Protein AF-0000000083720130 (afdb_homodimer)

Structure (mmCIF, N/CA/C/O backbone):
data_AF-0000000083720130-model_v1
#
loop_
_entity.id
_entity.type
_entity.pdbx_description
1 polymer 'Protein LIGH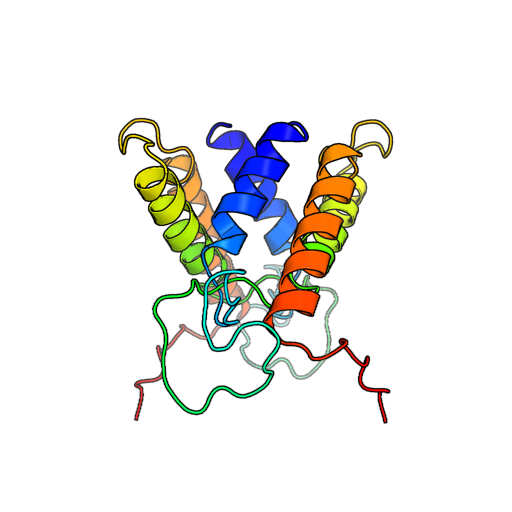T-DEPENDENT SHORT HYPOCOTYLS 10-like'
#
loop_
_atom_site.group_PDB
_atom_site.id
_atom_site.type_symbol
_atom_site.label_atom_id
_atom_site.label_alt_id
_atom_site.label_comp_id
_atom_site.label_asym_id
_atom_site.label_entity_id
_atom_site.label_seq_id
_atom_site.pdbx_PDB_ins_code
_atom_site.Cartn_x
_atom_site.Cartn_y
_atom_site.Cartn_z
_atom_site.occupancy
_atom_site.B_iso_or_equiv
_atom_site.auth_seq_id
_atom_site.auth_comp_id
_atom_site.auth_asym_id
_atom_site.auth_atom_id
_atom_site.pdbx_PDB_model_num
ATOM 1 N N . CYS A 1 1 ? 17.484 -1.982 -1.574 1 89.06 1 CYS A N 1
ATOM 2 C CA . CYS A 1 1 ? 16.469 -1.223 -0.855 1 89.06 1 CYS A CA 1
ATOM 3 C C . CYS A 1 1 ? 16.891 -0.977 0.588 1 89.06 1 CYS A C 1
ATOM 5 O O . CYS A 1 1 ? 17.406 -1.879 1.25 1 89.06 1 CYS A O 1
ATOM 7 N N . ASN A 1 2 ? 16.859 0.268 1.002 1 92.25 2 ASN A N 1
ATOM 8 C CA . ASN A 1 2 ? 17.141 0.583 2.4 1 92.25 2 ASN A CA 1
ATOM 9 C C . ASN A 1 2 ? 15.984 1.361 3.035 1 92.25 2 ASN A C 1
ATOM 11 O O . ASN A 1 2 ? 14.961 1.602 2.391 1 92.25 2 ASN A O 1
ATOM 15 N N . PHE A 1 3 ? 16.188 1.724 4.312 1 94.75 3 PHE A N 1
ATOM 16 C CA . PHE A 1 3 ? 15.062 2.291 5.055 1 94.75 3 PHE A CA 1
ATOM 17 C C . PHE A 1 3 ? 14.664 3.648 4.484 1 94.75 3 PHE A C 1
ATOM 19 O O . PHE A 1 3 ? 13.508 4.066 4.598 1 94.75 3 PHE A O 1
ATOM 26 N N . ASN A 1 4 ? 15.594 4.352 3.816 1 95.31 4 ASN A N 1
ATOM 27 C CA . ASN A 1 4 ? 15.266 5.645 3.227 1 95.31 4 ASN A CA 1
ATOM 28 C C . ASN A 1 4 ? 14.266 5.496 2.078 1 95.31 4 ASN A C 1
ATOM 30 O O . ASN A 1 4 ? 13.375 6.328 1.914 1 95.31 4 ASN A O 1
ATOM 34 N N . HIS A 1 5 ? 14.477 4.469 1.318 1 94.44 5 HIS A N 1
ATOM 35 C CA . HIS A 1 5 ? 13.539 4.188 0.238 1 94.44 5 HIS A CA 1
ATOM 36 C C . HIS A 1 5 ? 12.148 3.887 0.781 1 94.44 5 HIS A C 1
ATOM 38 O O . HIS A 1 5 ? 11.148 4.336 0.218 1 94.44 5 HIS A O 1
ATOM 44 N N . VAL A 1 6 ? 12.125 3.158 1.851 1 96.62 6 VAL A N 1
ATOM 45 C CA . VAL A 1 6 ? 10.852 2.809 2.48 1 96.62 6 VAL A CA 1
ATOM 46 C C . VAL A 1 6 ? 10.172 4.07 3.01 1 96.62 6 VAL A C 1
ATOM 48 O O . VAL A 1 6 ? 8.969 4.258 2.826 1 96.62 6 VAL A O 1
ATOM 51 N N . LEU A 1 7 ? 10.977 4.969 3.596 1 96.31 7 LEU A N 1
ATOM 52 C CA . LEU A 1 7 ? 10.43 6.215 4.125 1 96.31 7 LEU A CA 1
ATOM 53 C C . LEU A 1 7 ? 9.812 7.051 3.012 1 96.31 7 LEU A C 1
ATOM 55 O O . LEU A 1 7 ? 8.719 7.598 3.176 1 96.31 7 LEU A O 1
ATOM 59 N N . ASP A 1 8 ? 10.5 7.109 1.927 1 94 8 ASP A N 1
ATOM 60 C CA . ASP A 1 8 ? 9.961 7.867 0.801 1 94 8 ASP A CA 1
ATOM 61 C C . ASP A 1 8 ? 8.641 7.273 0.322 1 94 8 ASP A C 1
ATOM 63 O O . ASP A 1 8 ? 7.68 8.008 0.068 1 94 8 ASP A O 1
ATOM 67 N N . PHE A 1 9 ? 8.625 5.988 0.262 1 94.88 9 PHE A N 1
ATOM 68 C CA . PHE A 1 9 ? 7.41 5.297 -0.145 1 94.88 9 PHE A CA 1
ATOM 69 C C . PHE A 1 9 ? 6.258 5.621 0.799 1 94.88 9 PHE A C 1
ATOM 71 O O . PHE A 1 9 ? 5.148 5.918 0.353 1 94.88 9 PHE A O 1
ATOM 78 N N . LEU A 1 10 ? 6.504 5.586 2.031 1 96.56 10 LEU A N 1
ATOM 79 C CA . LEU A 1 10 ? 5.465 5.852 3.021 1 96.56 10 LEU A CA 1
ATOM 80 C C . LEU A 1 10 ? 4.973 7.293 2.918 1 96.56 10 LEU A C 1
ATOM 82 O O . LEU A 1 10 ? 3.77 7.551 3.016 1 96.56 10 LEU A O 1
ATOM 86 N N . ARG A 1 11 ? 5.887 8.188 2.721 1 95.81 11 ARG A N 1
ATOM 87 C CA . ARG A 1 11 ? 5.516 9.586 2.59 1 95.81 11 ARG A CA 1
ATOM 88 C C . ARG A 1 11 ? 4.621 9.805 1.372 1 95.81 11 ARG A C 1
ATOM 90 O O . ARG A 1 11 ? 3.648 10.562 1.437 1 95.81 11 ARG A O 1
ATOM 97 N N . TYR A 1 12 ? 4.973 9.148 0.284 1 96.44 12 TYR A N 1
ATOM 98 C CA . TYR A 1 12 ? 4.172 9.258 -0.93 1 96.44 12 TYR A CA 1
ATOM 99 C C . TYR A 1 12 ? 2.789 8.656 -0.727 1 96.44 12 TYR A C 1
ATOM 101 O O . TYR A 1 12 ? 1.781 9.258 -1.101 1 96.44 12 TYR A O 1
ATOM 109 N N . LEU A 1 13 ? 2.781 7.512 -0.12 1 95.25 13 LEU A N 1
ATOM 110 C CA . LEU A 1 13 ? 1.51 6.832 0.102 1 95.25 13 LEU A CA 1
ATOM 111 C C . LEU A 1 13 ? 0.616 7.641 1.035 1 95.25 13 LEU A C 1
ATOM 113 O O . LEU A 1 13 ? -0.603 7.688 0.849 1 95.25 13 LEU A O 1
ATOM 117 N N . ASP A 1 14 ? 1.211 8.297 2.016 1 95.44 14 ASP A N 1
ATOM 118 C CA . ASP A 1 14 ? 0.445 9.031 3.012 1 95.44 14 ASP A CA 1
ATOM 119 C C . ASP A 1 14 ? -0.303 10.203 2.373 1 95.44 14 ASP A C 1
ATOM 121 O O . ASP A 1 14 ? -1.262 10.719 2.949 1 95.44 14 ASP A O 1
ATOM 125 N N . GLN A 1 15 ? 0.065 10.586 1.192 1 93.75 15 GLN A N 1
ATOM 126 C CA . GLN A 1 15 ? -0.548 11.719 0.508 1 93.75 15 GLN A CA 1
ATOM 127 C C . GLN A 1 15 ? -1.904 11.344 -0.078 1 93.75 15 GLN A C 1
ATOM 129 O O . GLN A 1 15 ? -2.668 12.211 -0.504 1 93.75 15 GLN A O 1
ATOM 134 N N . PHE A 1 16 ? -2.027 9.906 -0.007 1 91.19 16 PHE A N 1
ATOM 135 C CA . PHE A 1 16 ? -3.252 9.422 -0.633 1 91.19 16 PHE A CA 1
ATOM 136 C C . PHE A 1 16 ? -4.152 8.742 0.39 1 91.19 16 PHE A C 1
ATOM 138 O O . PHE A 1 16 ? -3.734 7.793 1.059 1 91.19 16 PHE A O 1
ATOM 145 N N . GLY A 1 17 ? -5.055 9.445 0.908 1 90.38 17 GLY A N 1
ATOM 146 C CA . GLY A 1 17 ? -6.039 8.93 1.848 1 90.38 17 GLY A CA 1
ATOM 147 C C . GLY A 1 17 ? -7.297 9.781 1.922 1 90.38 17 GLY A C 1
ATOM 148 O O . GLY A 1 17 ? -7.496 10.68 1.1 1 90.38 17 GLY A O 1
ATOM 149 N N . LYS A 1 18 ? -8.109 9.328 2.734 1 88.94 18 LYS A N 1
ATOM 150 C CA . LYS A 1 18 ? -9.391 10.016 2.828 1 88.94 18 LYS A CA 1
ATOM 151 C C . LYS A 1 18 ? -9.57 10.664 4.195 1 88.94 18 LYS A C 1
ATOM 153 O O . LYS A 1 18 ? -10.586 11.312 4.453 1 88.94 18 LYS A O 1
ATOM 158 N N . THR A 1 19 ? -8.531 10.547 5.031 1 87.88 19 THR A N 1
ATOM 159 C CA . THR A 1 19 ? -8.625 11.094 6.383 1 87.88 19 THR A CA 1
ATOM 160 C C . THR A 1 19 ? -8.172 12.547 6.406 1 87.88 19 THR A C 1
ATOM 162 O O . THR A 1 19 ? -7.02 12.852 6.082 1 87.88 19 THR A O 1
ATOM 165 N N . LYS A 1 20 ? -9.078 13.383 6.801 1 88.88 20 LYS A N 1
ATOM 166 C CA . LYS A 1 20 ? -8.719 14.789 6.902 1 88.88 20 LYS A CA 1
ATOM 167 C C . LYS A 1 20 ? -7.832 15.055 8.117 1 88.88 20 LYS A C 1
ATOM 169 O O . LYS A 1 20 ? -8.164 14.656 9.234 1 88.88 20 LYS A O 1
ATOM 174 N N . VAL A 1 21 ? -6.684 15.602 7.898 1 90.25 21 VAL A N 1
ATOM 175 C CA . VAL A 1 21 ? -5.773 15.977 8.977 1 90.25 21 VAL A CA 1
ATOM 176 C C . VAL A 1 21 ? -5.613 17.484 9.023 1 90.25 21 VAL A C 1
ATOM 178 O O . VAL A 1 21 ? -4.879 18.062 8.219 1 90.25 21 VAL A O 1
ATOM 181 N N . HIS A 1 22 ? -6.309 18.016 10.008 1 91.31 22 HIS A N 1
ATOM 182 C CA . HIS A 1 22 ? -6.332 19.484 10.094 1 91.31 22 HIS A CA 1
ATOM 183 C C . HIS A 1 22 ? -4.992 20.016 10.586 1 91.31 22 HIS A C 1
ATOM 185 O O . HIS A 1 22 ? -4.434 19.516 11.562 1 91.31 22 HIS A O 1
ATOM 191 N N . SER A 1 23 ? -4.52 21.031 9.906 1 90.69 23 SER A N 1
ATOM 192 C CA . SER A 1 23 ? -3.275 21.672 10.32 1 90.69 23 SER A CA 1
ATOM 193 C C . SER A 1 23 ? -3.473 22.5 11.586 1 90.69 23 SER A C 1
ATOM 195 O O . SER A 1 23 ? -4.605 22.828 11.953 1 90.69 23 SER A O 1
ATOM 197 N N . GLN A 1 24 ? -2.332 22.797 12.195 1 90.5 24 GLN A N 1
ATOM 198 C CA . GLN A 1 24 ? -2.379 23.516 13.461 1 90.5 24 GLN A CA 1
ATOM 199 C C . GLN A 1 24 ? -3.049 24.891 13.305 1 90.5 24 GLN A C 1
ATOM 201 O O . GLN A 1 24 ? -3.672 25.391 14.234 1 90.5 24 GLN A O 1
ATOM 206 N N . ASP A 1 25 ? -3.029 25.422 12.078 1 93.25 25 ASP A N 1
ATOM 207 C CA . ASP A 1 25 ? -3.586 26.75 11.836 1 93.25 25 ASP A CA 1
ATOM 208 C C . ASP A 1 25 ? -5.035 26.656 11.367 1 93.25 25 ASP A C 1
ATOM 210 O O . ASP A 1 25 ? -5.688 27.688 11.141 1 93.25 25 ASP A O 1
ATOM 214 N N . CYS A 1 26 ? -5.492 25.453 11.203 1 94.56 26 CYS A N 1
ATOM 215 C CA . CYS A 1 26 ? -6.863 25.25 10.758 1 94.56 26 CYS A CA 1
ATOM 216 C C . CYS A 1 26 ? -7.848 25.484 11.898 1 94.56 26 CYS A C 1
ATOM 218 O O . CYS A 1 26 ? -7.641 25 13.016 1 94.56 26 CYS A O 1
ATOM 220 N N . ILE A 1 27 ? -8.984 26.188 11.766 1 92.62 27 ILE A N 1
ATOM 221 C CA . ILE A 1 27 ? -9.992 26.531 12.766 1 92.62 27 ILE A CA 1
ATOM 222 C C . ILE A 1 27 ? -10.656 25.266 13.281 1 92.62 27 ILE A C 1
ATOM 224 O O . ILE A 1 27 ? -11.258 25.266 14.359 1 92.62 27 ILE A O 1
ATOM 228 N N . PHE A 1 28 ? -10.484 24.172 12.531 1 92.38 28 PHE A N 1
ATOM 229 C CA . PHE A 1 28 ? -11.117 22.938 12.938 1 92.38 28 PHE A CA 1
ATOM 230 C C . PHE A 1 28 ? -10.109 21.984 13.57 1 92.38 28 PHE A C 1
ATOM 232 O O . PHE A 1 28 ? -10.414 20.812 13.82 1 92.38 28 PHE A O 1
ATOM 239 N N . PHE A 1 29 ? -8.977 22.469 13.734 1 91.75 29 PHE A N 1
ATOM 240 C CA . PHE A 1 29 ? -7.949 21.641 14.344 1 91.75 29 PHE A CA 1
ATOM 241 C C . PHE A 1 29 ? -8.438 21.047 15.664 1 91.75 29 PHE A C 1
ATOM 243 O O . PHE A 1 29 ? -8.945 21.781 16.531 1 91.75 29 PHE A O 1
ATOM 250 N N . GLY A 1 30 ? -8.32 19.672 15.797 1 87.06 30 GLY A N 1
ATOM 251 C CA . GLY A 1 30 ? -8.727 19 17.016 1 87.06 30 GLY A CA 1
ATOM 252 C C . GLY A 1 30 ? -10.211 18.672 17.062 1 87.06 30 GLY A C 1
ATOM 253 O O . GLY A 1 30 ? -10.703 18.156 18.062 1 87.06 30 GLY A O 1
ATOM 254 N N . GLN A 1 31 ? -10.906 19.031 15.977 1 82.69 31 GLN A N 1
ATOM 255 C CA . GLN A 1 31 ? -12.336 18.75 15.938 1 82.69 31 GLN A CA 1
ATOM 256 C C . GLN A 1 31 ? -12.617 17.453 15.195 1 82.69 31 GLN A C 1
ATOM 258 O O . GLN A 1 31 ? -12.227 17.297 14.039 1 82.69 31 GLN A O 1
ATOM 263 N N . PRO A 1 32 ? -13.266 16.594 15.766 1 76.75 32 PRO A N 1
ATOM 264 C CA . PRO A 1 32 ? -13.531 15.305 15.141 1 76.75 32 PRO A CA 1
ATOM 265 C C . PRO A 1 32 ? -14.492 15.406 13.953 1 76.75 32 PRO A C 1
ATOM 267 O O . PRO A 1 32 ? -14.367 14.656 12.984 1 76.75 32 PRO A O 1
ATOM 270 N N . THR A 1 33 ? -15.469 16.312 14.109 1 82.75 33 THR A N 1
ATOM 271 C CA . THR A 1 33 ? -16.453 16.469 13.047 1 82.75 33 THR A CA 1
ATOM 272 C C . THR A 1 33 ? -16.625 17.938 12.68 1 82.75 33 THR A C 1
ATOM 274 O O . THR A 1 33 ? -17.531 18.609 13.188 1 82.75 33 THR A O 1
ATOM 277 N N . PRO A 1 34 ? -15.852 18.391 11.766 1 83.81 34 PRO A N 1
ATOM 278 C CA . PRO A 1 34 ? -15.961 19.797 11.375 1 83.81 34 PRO A CA 1
ATOM 279 C C . PRO A 1 34 ? -17.234 20.094 10.602 1 83.81 34 PRO A C 1
ATOM 281 O O . PRO A 1 34 ? -17.672 19.281 9.789 1 83.81 34 PRO A O 1
ATOM 284 N N . PRO A 1 35 ? -17.844 21.203 10.891 1 86.75 35 PRO A N 1
ATOM 285 C CA . PRO A 1 35 ? -19.125 21.547 10.273 1 86.75 35 PRO A CA 1
ATOM 286 C C . PRO A 1 35 ? -18.984 21.969 8.812 1 86.75 35 PRO A C 1
ATOM 288 O O . PRO A 1 35 ? -19.969 22.047 8.094 1 86.75 35 PRO A O 1
ATOM 291 N N . ALA A 1 36 ? -17.734 22.297 8.406 1 91.75 36 ALA A N 1
ATOM 292 C CA . ALA A 1 36 ? -17.5 22.766 7.039 1 91.75 36 ALA A CA 1
ATOM 293 C C . ALA A 1 36 ? -16.188 22.203 6.488 1 91.75 36 ALA A C 1
ATOM 295 O O . ALA A 1 36 ? -15.312 21.797 7.254 1 91.75 36 ALA A O 1
ATOM 296 N N . PRO A 1 37 ? -16.141 22.297 5.137 1 90.94 37 PRO A N 1
ATOM 297 C CA . PRO A 1 37 ? -14.875 21.812 4.559 1 90.94 37 PRO A CA 1
ATOM 298 C C . PRO A 1 37 ? -13.734 22.812 4.742 1 90.94 37 PRO A C 1
ATOM 300 O O . PRO A 1 37 ? -13.969 24.016 4.852 1 90.94 37 PRO A O 1
ATOM 303 N N . CYS A 1 38 ? -12.547 22.344 4.855 1 92.94 38 CYS A N 1
ATOM 304 C CA . CYS A 1 38 ? -11.344 23.172 4.891 1 92.94 38 CYS A CA 1
ATOM 305 C C . CYS A 1 38 ? -10.305 22.656 3.902 1 92.94 38 CYS A C 1
ATOM 307 O O . CYS A 1 38 ? -10.484 21.594 3.295 1 92.94 38 CYS A O 1
ATOM 309 N N . ALA A 1 39 ? -9.227 23.469 3.738 1 93.75 39 ALA A N 1
ATOM 310 C CA . ALA A 1 39 ? -8.234 23.172 2.709 1 93.75 39 ALA A CA 1
ATOM 311 C C . ALA A 1 39 ? -7.156 22.234 3.248 1 93.75 39 ALA A C 1
ATOM 313 O O . ALA A 1 39 ? -6.145 22 2.582 1 93.75 39 ALA A O 1
ATOM 314 N N . CYS A 1 40 ? -7.371 21.609 4.355 1 93.62 40 CYS A N 1
ATOM 315 C CA . CYS A 1 40 ? -6.363 20.75 4.965 1 93.62 40 CYS A CA 1
ATOM 316 C C . CYS A 1 40 ? -6.191 19.469 4.164 1 93.62 40 CYS A C 1
ATOM 318 O O . CYS A 1 40 ? -7.109 19.047 3.461 1 93.62 40 CYS A O 1
ATOM 320 N N . PRO A 1 41 ? -5.113 18.891 4.324 1 90.94 41 PRO A N 1
ATOM 321 C CA . PRO A 1 41 ? -4.812 17.734 3.475 1 90.94 41 PRO A CA 1
ATOM 322 C C . PRO A 1 41 ? -5.555 16.469 3.914 1 90.94 41 PRO A C 1
ATOM 324 O O . PRO A 1 41 ? -5.945 16.359 5.078 1 90.94 41 PRO A O 1
ATOM 327 N N . LEU A 1 42 ? -5.719 15.594 2.93 1 91.31 42 LEU A N 1
ATOM 328 C CA . LEU A 1 42 ? -6.145 14.227 3.178 1 91.31 42 LEU A CA 1
ATOM 329 C C . LEU A 1 42 ? -4.941 13.297 3.281 1 91.31 42 LEU A C 1
ATOM 331 O O . LEU A 1 42 ? -3.982 13.422 2.516 1 91.31 42 LEU A O 1
ATOM 335 N N . LYS A 1 43 ? -5.035 12.414 4.312 1 93.94 43 LYS A N 1
ATOM 336 C CA . LYS A 1 43 ? -3.961 11.461 4.57 1 93.94 43 LYS A CA 1
ATOM 337 C C . LYS A 1 43 ? -4.508 10.055 4.75 1 93.94 43 LYS A C 1
ATOM 339 O O . LYS A 1 43 ? -5.723 9.836 4.695 1 93.94 43 LYS A O 1
ATOM 344 N N . GLN A 1 44 ? -3.57 9.102 4.875 1 94.25 44 GLN A N 1
ATOM 345 C CA . GLN A 1 44 ? -3.969 7.73 5.168 1 94.25 44 GLN A CA 1
ATOM 346 C C . GLN A 1 44 ? -4.66 7.637 6.527 1 94.25 44 GLN A C 1
ATOM 348 O O . GLN A 1 44 ? -4.398 8.445 7.418 1 94.25 44 GLN A O 1
ATOM 353 N N . ALA A 1 45 ? -5.551 6.594 6.621 1 91.94 45 ALA A N 1
ATOM 354 C CA . ALA A 1 45 ? -6.25 6.375 7.887 1 91.94 45 ALA A CA 1
ATOM 355 C C . ALA A 1 45 ? -5.27 6.004 8.992 1 91.94 45 ALA A C 1
ATOM 357 O O . ALA A 1 45 ? -4.18 5.488 8.727 1 91.94 45 ALA A O 1
ATOM 358 N N . TRP A 1 46 ? -5.68 6.32 10.172 1 89.56 46 TRP A N 1
ATOM 359 C CA . TRP A 1 46 ? -4.887 5.98 11.344 1 89.56 46 TRP A CA 1
ATOM 360 C C . TRP A 1 46 ? -4.52 4.5 11.344 1 89.56 46 TRP A C 1
ATOM 362 O O . TRP A 1 46 ? -5.379 3.641 11.141 1 89.56 46 TRP A O 1
ATOM 372 N N . GLY A 1 47 ? -3.244 4.168 11.523 1 92.06 47 GLY A N 1
ATOM 373 C CA . GLY A 1 47 ? -2.766 2.801 11.641 1 92.06 47 GLY A CA 1
ATOM 374 C C . GLY A 1 47 ? -2.545 2.129 10.297 1 92.06 47 GLY A C 1
ATOM 375 O O . GLY A 1 47 ? -1.959 1.048 10.227 1 92.06 47 GLY A O 1
ATOM 376 N N . SER A 1 48 ? -2.971 2.715 9.242 1 94.25 48 SER A N 1
ATOM 377 C CA . SER A 1 48 ? -2.871 2.088 7.93 1 94.25 48 SER A CA 1
ATOM 378 C C . SER A 1 48 ? -1.416 1.883 7.52 1 94.25 48 SER A C 1
ATOM 380 O O . SER A 1 48 ? -1.051 0.818 7.02 1 94.25 48 SER A O 1
ATOM 382 N N . LEU A 1 49 ? -0.625 2.818 7.73 1 97 49 LEU A N 1
ATOM 383 C CA . LEU A 1 49 ? 0.778 2.701 7.352 1 97 49 LEU A CA 1
ATOM 384 C C . LEU A 1 49 ? 1.504 1.71 8.258 1 97 49 LEU A C 1
ATOM 386 O O . LEU A 1 49 ? 2.41 1.003 7.809 1 97 49 LEU A O 1
ATOM 390 N N . ASP A 1 50 ? 1.084 1.64 9.453 1 96.75 50 ASP A N 1
ATOM 391 C CA . ASP A 1 50 ? 1.633 0.629 10.359 1 96.75 50 ASP A CA 1
ATOM 392 C C . ASP A 1 50 ? 1.328 -0.779 9.852 1 96.75 50 ASP A C 1
ATOM 394 O O . ASP A 1 50 ? 2.205 -1.646 9.852 1 96.75 50 ASP A O 1
ATOM 398 N N . ALA A 1 51 ? 0.064 -0.966 9.562 1 96.44 51 ALA A N 1
ATOM 399 C CA . ALA A 1 51 ? -0.34 -2.277 9.062 1 96.44 51 ALA A CA 1
ATOM 400 C C . ALA A 1 51 ? 0.448 -2.65 7.809 1 96.44 51 ALA A C 1
ATOM 402 O O . ALA A 1 51 ? 0.893 -3.793 7.664 1 96.44 51 ALA A O 1
ATOM 403 N N . LEU A 1 52 ? 0.635 -1.729 6.957 1 96.38 52 LEU A N 1
ATOM 404 C CA . LEU A 1 52 ? 1.392 -1.96 5.73 1 96.38 52 LEU A CA 1
ATOM 405 C C . LEU A 1 52 ? 2.828 -2.359 6.047 1 96.38 52 LEU A C 1
ATOM 407 O O . LEU A 1 52 ? 3.334 -3.35 5.508 1 96.38 52 LEU A O 1
ATOM 411 N N . ILE A 1 53 ? 3.467 -1.628 6.832 1 97.88 53 ILE A N 1
ATOM 412 C CA . ILE A 1 53 ? 4.855 -1.902 7.188 1 97.88 53 ILE A CA 1
ATOM 413 C C . ILE A 1 53 ? 4.957 -3.273 7.852 1 97.88 53 ILE A C 1
ATOM 415 O O . ILE A 1 53 ? 5.918 -4.012 7.621 1 97.88 53 ILE A O 1
ATOM 419 N N . GLY A 1 54 ? 3.988 -3.576 8.766 1 97.06 54 GLY A N 1
ATOM 420 C CA . GLY A 1 54 ? 3.977 -4.902 9.359 1 97.06 54 GLY A CA 1
ATOM 421 C C . GLY A 1 54 ? 3.967 -6.02 8.336 1 97.06 54 GLY A C 1
ATOM 422 O O . GLY A 1 54 ? 4.691 -7.008 8.484 1 97.06 54 GLY A O 1
ATOM 423 N N . ARG A 1 55 ? 3.25 -5.891 7.371 1 96.06 55 ARG A N 1
ATOM 424 C CA . ARG A 1 55 ? 3.16 -6.895 6.316 1 96.06 55 ARG A CA 1
ATOM 425 C C . ARG A 1 55 ? 4.449 -6.949 5.504 1 96.06 55 ARG A C 1
ATOM 427 O O . ARG A 1 55 ? 4.938 -8.031 5.18 1 96.06 55 ARG A O 1
ATOM 434 N N . LEU A 1 56 ? 4.98 -5.832 5.211 1 96.5 56 LEU A N 1
ATOM 435 C CA . LEU A 1 56 ? 6.195 -5.785 4.406 1 96.5 56 LEU A CA 1
ATOM 436 C C . LEU A 1 56 ? 7.383 -6.355 5.176 1 96.5 56 LEU A C 1
ATOM 438 O O . LEU A 1 56 ? 8.234 -7.035 4.598 1 96.5 56 LEU A O 1
ATOM 442 N N . ARG A 1 57 ? 7.395 -6.078 6.43 1 96.5 57 ARG A N 1
ATOM 443 C CA . ARG A 1 57 ? 8.422 -6.676 7.277 1 96.5 57 ARG A CA 1
ATOM 444 C C . ARG A 1 57 ? 8.344 -8.195 7.238 1 96.5 57 ARG A C 1
ATOM 446 O O . ARG A 1 57 ? 9.359 -8.875 7.059 1 96.5 57 ARG A O 1
ATOM 453 N N . ALA A 1 58 ? 7.168 -8.695 7.402 1 96.5 58 ALA A N 1
ATOM 454 C CA . ALA A 1 58 ? 6.953 -10.141 7.375 1 96.5 58 ALA A CA 1
ATOM 455 C C . ALA A 1 58 ? 7.312 -10.719 6.012 1 96.5 58 ALA A C 1
ATOM 457 O O . ALA A 1 58 ? 7.957 -11.773 5.934 1 96.5 58 ALA A O 1
ATOM 458 N N . ALA A 1 59 ? 6.926 -10.102 4.984 1 96.75 59 ALA A N 1
ATOM 459 C CA . ALA A 1 59 ? 7.207 -10.586 3.637 1 96.75 59 ALA A CA 1
ATOM 460 C C . ALA A 1 59 ? 8.711 -10.641 3.373 1 96.75 59 ALA A C 1
ATOM 462 O O . ALA A 1 59 ? 9.211 -11.594 2.779 1 96.75 59 ALA A O 1
ATOM 463 N N . TYR A 1 60 ? 9.469 -9.586 3.76 1 96.69 60 TYR A N 1
ATOM 464 C CA . TYR A 1 60 ? 10.914 -9.539 3.578 1 96.69 60 TYR A CA 1
ATOM 465 C C . TYR A 1 60 ? 11.578 -10.758 4.207 1 96.69 60 TYR A C 1
ATOM 467 O O . TYR A 1 60 ? 12.453 -11.383 3.598 1 96.69 60 TYR A O 1
ATOM 475 N N . GLU A 1 61 ? 11.109 -11.062 5.395 1 95.69 61 GLU A N 1
ATOM 476 C CA . GLU A 1 61 ? 11.68 -12.188 6.133 1 95.69 61 GLU A CA 1
ATOM 477 C C . GLU A 1 61 ? 11.273 -13.523 5.508 1 95.69 61 GLU A C 1
ATOM 479 O O . GLU A 1 61 ? 12.094 -14.438 5.41 1 95.69 61 GLU A O 1
ATOM 484 N N . GLU A 1 62 ? 10.016 -13.633 5.082 1 93.75 62 GLU A N 1
ATOM 485 C CA . GLU A 1 62 ? 9.523 -14.852 4.441 1 93.75 62 GLU A CA 1
ATOM 486 C C . GLU A 1 62 ? 10.258 -15.125 3.135 1 93.75 62 GLU A C 1
ATOM 488 O O . GLU A 1 62 ? 10.336 -16.266 2.688 1 93.75 62 GLU A O 1
ATOM 493 N N . ASN A 1 63 ? 10.781 -14.086 2.578 1 93.62 63 ASN A N 1
ATOM 494 C CA . ASN A 1 63 ? 11.5 -14.242 1.318 1 93.62 63 ASN A CA 1
ATOM 495 C C . ASN A 1 63 ? 13.008 -14.305 1.537 1 93.62 63 ASN A C 1
ATOM 497 O O . ASN A 1 63 ? 13.789 -13.922 0.663 1 93.62 63 ASN A O 1
ATOM 501 N N . GLY A 1 64 ? 13.43 -14.656 2.768 1 94 64 GLY A N 1
ATOM 502 C CA . GLY A 1 64 ? 14.828 -14.984 3.027 1 94 64 GLY A CA 1
ATOM 503 C C . GLY A 1 64 ? 15.609 -13.836 3.625 1 94 64 GLY A C 1
ATOM 504 O O . GLY A 1 64 ? 16.812 -13.945 3.848 1 94 64 GLY A O 1
ATOM 505 N N . GLY A 1 65 ? 15.008 -12.688 3.77 1 94.31 65 GLY A N 1
ATOM 506 C CA . GLY A 1 65 ? 15.695 -11.578 4.402 1 94.31 65 GLY A CA 1
ATOM 507 C C . GLY A 1 65 ? 15.93 -11.789 5.887 1 94.31 65 GLY A C 1
ATOM 508 O O . GLY A 1 65 ? 15.148 -12.461 6.555 1 94.31 65 GLY A O 1
ATOM 509 N N . SER A 1 66 ? 17.031 -11.219 6.32 1 95.94 66 SER A N 1
ATOM 510 C CA . SER A 1 66 ? 17.344 -11.297 7.746 1 95.94 66 SER A CA 1
ATOM 511 C C . SER A 1 66 ? 16.688 -10.156 8.516 1 95.94 66 SER A C 1
ATOM 513 O O . SER A 1 66 ? 16.5 -9.062 7.977 1 95.94 66 SER A O 1
ATOM 515 N N . LEU A 1 67 ? 16.406 -10.422 9.672 1 92.44 67 LEU A N 1
ATOM 516 C CA . LEU A 1 67 ? 15.805 -9.422 10.539 1 92.44 67 LEU A CA 1
ATOM 517 C C . LEU A 1 67 ? 16.703 -8.203 10.672 1 92.44 67 LEU A C 1
ATOM 519 O O . LEU A 1 67 ? 16.234 -7.062 10.664 1 92.44 67 LEU A O 1
ATOM 523 N N . GLU A 1 68 ? 17.984 -8.438 10.719 1 93.44 68 GLU A N 1
ATOM 524 C CA . GLU A 1 68 ? 18.969 -7.395 10.977 1 93.44 68 GLU A CA 1
ATOM 525 C C . GLU A 1 68 ? 19.062 -6.422 9.805 1 93.44 68 GLU A C 1
ATOM 527 O O . GLU A 1 68 ? 19.375 -5.242 9.992 1 93.44 68 GLU A O 1
ATOM 532 N N . THR A 1 69 ? 18.766 -6.902 8.648 1 94.69 69 THR A N 1
ATOM 533 C CA . THR A 1 69 ? 18.953 -6.066 7.469 1 94.69 69 THR A CA 1
ATOM 534 C C . THR A 1 69 ? 17.609 -5.688 6.863 1 94.69 69 THR A C 1
ATOM 536 O O . THR A 1 69 ? 17.547 -5.188 5.738 1 94.69 69 THR A O 1
ATOM 539 N N . ASN A 1 70 ? 16.609 -5.969 7.617 1 96.62 70 ASN A N 1
ATOM 540 C CA . ASN A 1 70 ? 15.258 -5.691 7.125 1 96.62 70 ASN A CA 1
ATOM 541 C C . ASN A 1 70 ? 15.008 -4.191 6.977 1 96.62 70 ASN A C 1
ATOM 543 O O . ASN A 1 70 ? 14.969 -3.465 7.969 1 96.62 70 ASN A O 1
ATOM 547 N N . PRO A 1 71 ? 14.82 -3.738 5.746 1 96.19 71 PRO A N 1
ATOM 548 C CA . PRO A 1 71 ? 14.672 -2.297 5.531 1 96.19 71 PRO A CA 1
ATOM 549 C C . PRO A 1 71 ? 13.352 -1.751 6.086 1 96.19 71 PRO A C 1
ATOM 551 O O . PRO A 1 71 ? 13.203 -0.536 6.238 1 96.19 71 PRO A O 1
ATOM 554 N N . PHE A 1 72 ? 12.406 -2.605 6.379 1 97.31 72 PHE A N 1
ATOM 555 C CA . PHE A 1 72 ? 11.094 -2.189 6.852 1 97.31 72 PHE A CA 1
ATOM 556 C C . PHE A 1 72 ? 11.062 -2.109 8.375 1 97.31 72 PHE A C 1
ATOM 558 O O . PHE A 1 72 ? 10.055 -1.701 8.961 1 97.31 72 PHE A O 1
ATOM 565 N N . ALA A 1 73 ? 12.172 -2.482 8.992 1 96.5 73 ALA A N 1
ATOM 566 C CA . ALA A 1 73 ? 12.227 -2.498 10.445 1 96.5 73 ALA A CA 1
ATOM 567 C C . ALA A 1 73 ? 13.148 -1.403 10.977 1 96.5 73 ALA A C 1
ATOM 569 O O . ALA A 1 73 ? 13.562 -1.436 12.133 1 96.5 73 ALA A O 1
ATOM 570 N N . GLY A 1 74 ? 13.461 -0.5 10.164 1 94.56 74 GLY A N 1
ATOM 571 C CA . GLY A 1 74 ? 14.375 0.559 10.562 1 94.56 74 GLY A CA 1
ATOM 572 C C . GLY A 1 74 ? 13.789 1.486 11.609 1 94.56 74 GLY A C 1
ATOM 573 O O . GLY A 1 74 ? 12.586 1.759 11.609 1 94.56 74 GLY A O 1
ATOM 574 N N . GLY A 1 75 ? 14.664 1.978 12.469 1 96.19 75 GLY A N 1
ATOM 575 C CA . GLY A 1 75 ? 14.227 2.906 13.5 1 96.19 75 GLY A CA 1
ATOM 576 C C . GLY A 1 75 ? 13.57 4.152 12.938 1 96.19 75 GLY A C 1
ATOM 577 O O . GLY A 1 75 ? 12.578 4.641 13.492 1 96.19 75 GLY A O 1
ATOM 578 N N . ALA A 1 76 ? 14.141 4.633 11.875 1 97.69 76 ALA A N 1
ATOM 579 C CA . ALA A 1 76 ? 13.609 5.848 11.273 1 97.69 76 ALA A CA 1
ATOM 580 C C . ALA A 1 76 ? 12.156 5.652 10.828 1 97.69 76 ALA A C 1
ATOM 582 O O . ALA A 1 76 ? 11.359 6.594 10.852 1 97.69 76 ALA A O 1
ATOM 583 N N . ILE A 1 77 ? 11.859 4.402 10.406 1 97.75 77 ILE A N 1
ATOM 584 C CA . ILE A 1 77 ? 10.492 4.094 10 1 97.75 77 ILE A CA 1
ATOM 585 C C . ILE A 1 77 ? 9.562 4.164 11.203 1 97.75 77 ILE A C 1
ATOM 587 O O . ILE A 1 77 ? 8.477 4.742 11.125 1 97.75 77 ILE A O 1
ATOM 591 N N . ARG A 1 78 ? 10.039 3.625 12.273 1 96.75 78 ARG A N 1
ATOM 592 C CA . ARG A 1 78 ? 9.242 3.646 13.492 1 96.75 78 ARG A CA 1
ATOM 593 C C . ARG A 1 78 ? 8.984 5.078 13.945 1 96.75 78 ARG A C 1
ATOM 595 O O . ARG A 1 78 ? 7.867 5.41 14.359 1 96.75 78 ARG A O 1
ATOM 602 N N . VAL A 1 79 ? 9.938 5.836 13.906 1 98.06 79 VAL A N 1
ATOM 603 C CA . VAL A 1 79 ? 9.805 7.234 14.297 1 98.06 79 VAL A CA 1
ATOM 604 C C . VAL A 1 79 ? 8.797 7.938 13.391 1 98.06 79 VAL A C 1
ATOM 606 O O . VAL A 1 79 ? 7.902 8.641 13.867 1 98.06 79 VAL A O 1
ATOM 609 N N . TYR A 1 80 ? 8.898 7.746 12.156 1 97.81 80 TYR A N 1
ATOM 610 C CA . TYR A 1 80 ? 8 8.383 11.195 1 97.81 80 TYR A CA 1
ATOM 611 C C . TYR A 1 80 ? 6.555 7.965 11.445 1 97.81 80 TYR A C 1
ATOM 613 O O . TYR A 1 80 ? 5.656 8.805 11.445 1 97.81 80 TYR A O 1
ATOM 621 N N . LEU A 1 81 ? 6.367 6.668 11.648 1 97.56 81 LEU A N 1
ATOM 622 C CA . LEU A 1 81 ? 5.012 6.16 11.852 1 97.56 81 LEU A CA 1
ATOM 623 C C . LEU A 1 81 ? 4.406 6.73 13.133 1 97.56 81 LEU A C 1
ATOM 625 O O . LEU A 1 81 ? 3.215 7.047 13.172 1 97.56 81 LEU A O 1
ATOM 629 N N . ARG A 1 82 ? 5.199 6.887 14.102 1 96.12 82 ARG A N 1
ATOM 630 C CA . ARG A 1 82 ? 4.73 7.512 15.336 1 96.12 82 ARG A CA 1
ATOM 631 C C . ARG A 1 82 ? 4.324 8.961 15.094 1 96.12 82 ARG A C 1
ATOM 633 O O . ARG A 1 82 ? 3.291 9.414 15.594 1 96.12 82 ARG A O 1
ATOM 640 N N . GLU A 1 83 ? 5.121 9.633 14.383 1 94.44 83 GLU A N 1
ATOM 641 C CA . GLU A 1 83 ? 4.828 11.031 14.078 1 94.44 83 GLU A CA 1
ATOM 642 C C . GLU A 1 83 ? 3.52 11.164 13.305 1 94.44 83 GLU A C 1
ATOM 644 O O . GLU A 1 83 ? 2.723 12.062 13.578 1 94.44 83 GLU A O 1
ATOM 649 N N . VAL A 1 84 ? 3.299 10.32 12.391 1 94.06 84 VAL A N 1
ATOM 650 C CA . VAL A 1 84 ? 2.078 10.344 11.594 1 94.06 84 VAL A CA 1
ATOM 651 C C . VAL A 1 84 ? 0.868 10.109 12.5 1 94.06 84 VAL A C 1
ATOM 653 O O . VAL A 1 84 ? -0.109 10.859 12.445 1 94.06 84 VAL A O 1
ATOM 656 N N . LYS A 1 85 ? 0.944 9.133 13.297 1 92.5 85 LYS A N 1
ATOM 657 C CA . LYS A 1 85 ? -0.173 8.797 14.18 1 92.5 85 LYS A CA 1
ATOM 658 C C . LYS A 1 85 ? -0.456 9.938 15.156 1 92.5 85 LYS A C 1
ATOM 660 O O . LYS A 1 85 ? -1.615 10.273 15.406 1 92.5 85 LYS A O 1
ATOM 665 N N . ASP A 1 86 ? 0.601 10.484 15.648 1 90.56 86 ASP A N 1
ATOM 666 C CA . ASP A 1 86 ? 0.452 11.594 16.578 1 90.56 86 ASP A CA 1
ATOM 667 C C . ASP A 1 86 ? -0.227 12.789 15.914 1 90.56 86 ASP A C 1
ATOM 669 O O . ASP A 1 86 ? -1.11 13.414 16.5 1 90.56 86 ASP A O 1
ATOM 673 N N . SER A 1 87 ? 0.143 13.062 14.695 1 89.38 87 SER A N 1
ATOM 674 C CA . SER A 1 87 ? -0.44 14.172 13.953 1 89.38 87 SER A CA 1
ATOM 675 C C . SER A 1 87 ? -1.921 13.93 13.672 1 89.38 87 SER A C 1
ATOM 677 O O . SER A 1 87 ? -2.729 14.859 13.758 1 89.38 87 SER A O 1
ATOM 679 N N . GLN A 1 88 ? -2.238 12.773 13.398 1 88.88 88 GLN A N 1
ATOM 680 C CA . GLN A 1 88 ? -3.629 12.438 13.117 1 88.88 88 GLN A CA 1
ATOM 681 C C . GLN A 1 88 ? -4.484 12.531 14.375 1 88.88 88 GLN A C 1
ATOM 683 O O . GLN A 1 88 ? -5.621 13.008 14.328 1 88.88 88 GLN A O 1
ATOM 688 N N . GLN A 1 89 ? -3.961 12.016 15.383 1 86.62 89 GLN A N 1
ATOM 689 C CA . GLN A 1 89 ? -4.684 12.078 16.656 1 86.62 89 GLN A CA 1
ATOM 690 C C . GLN A 1 89 ? -4.973 13.523 17.047 1 86.62 89 GLN A C 1
ATOM 692 O O . GLN A 1 89 ? -6.098 13.852 17.438 1 86.62 89 GLN A O 1
ATOM 697 N N . LYS A 1 90 ? -4.055 14.383 16.922 1 81.94 90 LYS A N 1
ATOM 698 C CA . LYS A 1 90 ? -4.191 15.789 17.297 1 81.94 90 LYS A CA 1
ATOM 699 C C . LYS A 1 90 ? -5.137 16.516 16.344 1 81.94 90 LYS A C 1
ATOM 701 O O . LYS A 1 90 ? -5.949 17.344 16.766 1 81.94 90 LYS A O 1
ATOM 706 N N . ALA A 1 91 ? -5.043 16.156 15.156 1 80.5 91 ALA A N 1
ATOM 707 C CA . ALA A 1 91 ? -5.789 16.859 14.117 1 80.5 91 ALA A CA 1
ATOM 708 C C . ALA A 1 91 ? -7.273 16.516 14.18 1 80.5 91 ALA A C 1
ATOM 710 O O . ALA A 1 91 ? -8.125 17.344 13.852 1 80.5 91 ALA A O 1
ATOM 711 N N . ARG A 1 92 ? -7.625 15.297 14.5 1 76.06 92 ARG A N 1
ATOM 712 C CA . ARG A 1 92 ? -9.016 14.844 14.492 1 76.06 92 ARG A CA 1
ATOM 713 C C . ARG A 1 92 ? -9.641 14.977 15.875 1 76.06 92 ARG A C 1
ATOM 715 O O . ARG A 1 92 ? -10.867 14.883 16.016 1 76.06 92 ARG A O 1
ATOM 722 N N . GLY A 1 93 ? -8.797 15.344 16.828 1 65.56 93 GLY A N 1
ATOM 723 C CA . GLY A 1 93 ? -9.32 15.477 18.172 1 65.56 93 GLY A CA 1
ATOM 724 C C . GLY A 1 93 ? -9.859 14.172 18.734 1 65.56 93 GLY A C 1
ATOM 725 O O . GLY A 1 93 ? -10.672 14.188 19.656 1 65.56 93 GLY A O 1
ATOM 726 N N . ILE A 1 94 ? -9.953 13.109 17.891 1 63.28 94 ILE A N 1
ATOM 727 C CA . ILE A 1 94 ? -10.523 11.852 18.359 1 63.28 94 ILE A CA 1
ATOM 728 C C . ILE A 1 94 ? -9.398 10.859 18.672 1 63.28 94 ILE A C 1
ATOM 730 O O . ILE A 1 94 ? -8.617 10.508 17.781 1 63.28 94 ILE A O 1
ATOM 734 N N . PRO A 1 95 ? -9.305 10.562 20.047 1 59.28 95 PRO A N 1
ATOM 735 C CA . PRO A 1 95 ? -8.383 9.453 20.312 1 59.28 95 PRO A CA 1
ATOM 736 C C . PRO A 1 95 ? -8.836 8.148 19.672 1 59.28 95 PRO A C 1
ATOM 738 O O . PRO A 1 95 ? -10.031 7.91 19.516 1 59.28 95 PRO A O 1
ATOM 741 N N . TYR A 1 96 ? -8.148 7.594 18.859 1 56.69 96 TYR A N 1
ATOM 742 C CA . TYR A 1 96 ? -8.547 6.34 18.234 1 56.69 96 TYR A CA 1
ATOM 743 C C . TYR A 1 96 ? -8.906 5.297 19.281 1 56.69 96 TYR A C 1
ATOM 745 O O . TYR A 1 96 ? -8.156 5.074 20.234 1 56.69 96 TYR A O 1
ATOM 753 N N . LYS A 1 97 ? -10.266 4.984 19.453 1 56.22 97 LYS A N 1
ATOM 754 C CA . LYS A 1 97 ? -10.703 3.838 20.25 1 56.22 97 LYS A CA 1
ATOM 755 C C . LYS A 1 97 ? -10.914 2.607 19.375 1 56.22 97 LYS A C 1
ATOM 757 O O . LYS A 1 97 ? -11.695 2.645 18.422 1 56.22 97 LYS A O 1
ATOM 762 N N . LYS A 1 98 ? -9.992 1.75 19.516 1 52.47 98 LYS A N 1
ATOM 763 C CA . LYS A 1 98 ? -10.164 0.504 18.781 1 52.47 98 LYS A CA 1
ATOM 764 C C . LYS A 1 98 ? -11.562 -0.067 18.984 1 52.47 98 LYS A C 1
ATOM 766 O O . LYS A 1 98 ? -12.023 -0.216 20.125 1 52.47 98 LYS A O 1
ATOM 771 N N . LYS A 1 99 ? -12.359 -0.067 17.953 1 51.56 99 LYS A N 1
ATOM 772 C CA . LYS A 1 99 ? -13.672 -0.68 18.094 1 51.56 99 LYS A CA 1
ATOM 773 C C . LYS A 1 99 ? -13.562 -2.166 18.422 1 51.56 99 LYS A C 1
ATOM 775 O O . LYS A 1 99 ? -12.82 -2.896 17.75 1 51.56 99 LYS A O 1
ATOM 780 N N . LYS A 1 100 ? -13.945 -2.482 19.609 1 51.66 100 LYS A N 1
ATOM 781 C CA . LYS A 1 100 ? -14 -3.883 20.016 1 51.66 100 LYS A CA 1
ATOM 782 C C . LYS A 1 100 ? -14.867 -4.703 19.078 1 51.66 100 LYS A C 1
ATOM 784 O O . LYS A 1 100 ? -15.953 -4.277 18.688 1 51.66 100 LYS A O 1
ATOM 789 N N . LYS A 1 101 ? -14.211 -5.562 18.438 1 47.94 101 LYS A N 1
ATOM 790 C CA . LYS A 1 101 ? -15.062 -6.473 17.688 1 47.94 101 LYS A CA 1
ATOM 791 C C . LYS A 1 101 ? -16.156 -7.055 18.562 1 47.94 101 LYS A C 1
ATOM 793 O O . LYS A 1 101 ? -15.883 -7.691 19.578 1 47.94 101 LYS A O 1
ATOM 798 N N . LYS A 1 102 ? -17.359 -6.414 18.359 1 40.22 102 LYS A N 1
ATOM 799 C CA . LYS A 1 102 ? -18.484 -7.078 19.031 1 40.22 102 LYS A CA 1
ATOM 800 C C . LYS A 1 102 ? -18.656 -8.5 18.516 1 40.22 102 LYS A C 1
ATOM 802 O O . LYS A 1 102 ? -18.5 -8.766 17.312 1 40.22 102 LYS A O 1
ATOM 807 N N . CYS B 1 1 ? 16.094 5.473 -4.613 1 88.88 1 CYS B N 1
ATOM 808 C CA . CYS B 1 1 ? 15.078 4.488 -4.969 1 88.88 1 CYS B CA 1
ATOM 809 C C . CYS B 1 1 ? 15.016 4.285 -6.477 1 88.88 1 CYS B C 1
ATOM 811 O O . CYS B 1 1 ? 15.055 5.25 -7.238 1 88.88 1 CYS B O 1
ATOM 813 N N . ASN B 1 2 ? 15.109 3.043 -6.91 1 92.06 2 ASN B N 1
ATOM 814 C CA . ASN B 1 2 ? 14.953 2.748 -8.328 1 92.06 2 ASN B CA 1
ATOM 815 C C . ASN B 1 2 ? 13.852 1.724 -8.57 1 92.06 2 ASN B C 1
ATOM 817 O O . ASN B 1 2 ? 13.172 1.299 -7.629 1 92.06 2 ASN B O 1
ATOM 821 N N . PHE B 1 3 ? 13.68 1.368 -9.859 1 94.56 3 PHE B N 1
ATOM 822 C CA . PHE B 1 3 ? 12.523 0.549 -10.203 1 94.56 3 PHE B CA 1
ATOM 823 C C . PHE B 1 3 ? 12.648 -0.84 -9.586 1 94.56 3 PHE B C 1
ATOM 825 O O . PHE B 1 3 ? 11.633 -1.491 -9.305 1 94.56 3 PHE B O 1
ATOM 832 N N . ASN B 1 4 ? 13.875 -1.302 -9.289 1 95.25 4 ASN B N 1
ATOM 833 C CA . ASN B 1 4 ? 14.039 -2.613 -8.672 1 95.25 4 ASN B CA 1
ATOM 834 C C . ASN B 1 4 ? 13.492 -2.637 -7.25 1 95.25 4 ASN B C 1
ATOM 836 O O . ASN B 1 4 ? 12.898 -3.631 -6.824 1 95.25 4 ASN B O 1
ATOM 840 N N . HIS B 1 5 ? 13.727 -1.565 -6.574 1 94.31 5 HIS B N 1
ATOM 841 C CA . HIS B 1 5 ? 13.18 -1.451 -5.227 1 94.31 5 HIS B CA 1
ATOM 842 C C . HIS B 1 5 ? 11.656 -1.468 -5.254 1 94.31 5 HIS B C 1
ATOM 844 O O . HIS B 1 5 ? 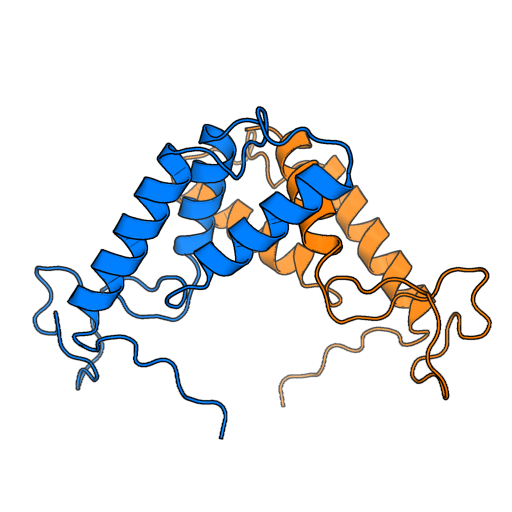11.023 -2.1 -4.402 1 94.31 5 HIS B O 1
ATOM 850 N N . VAL B 1 6 ? 11.117 -0.79 -6.223 1 96.62 6 VAL B N 1
ATOM 851 C CA . VAL B 1 6 ? 9.664 -0.734 -6.371 1 96.62 6 VAL B CA 1
ATOM 852 C C . VAL B 1 6 ? 9.125 -2.127 -6.68 1 96.62 6 VAL B C 1
ATOM 854 O O . VAL B 1 6 ? 8.117 -2.553 -6.102 1 96.62 6 VAL B O 1
ATOM 857 N N . LEU B 1 7 ? 9.852 -2.855 -7.535 1 96.31 7 LEU B N 1
ATOM 858 C CA . LEU B 1 7 ? 9.422 -4.207 -7.891 1 96.31 7 LEU B CA 1
ATOM 859 C C . LEU B 1 7 ? 9.414 -5.113 -6.664 1 96.31 7 LEU B C 1
ATOM 861 O O . LEU B 1 7 ? 8.469 -5.879 -6.465 1 96.31 7 LEU B O 1
ATOM 865 N N . ASP B 1 8 ? 10.414 -4.984 -5.875 1 94.12 8 ASP B N 1
ATOM 866 C CA . ASP B 1 8 ? 10.469 -5.793 -4.664 1 94.12 8 ASP B CA 1
ATOM 867 C C . ASP B 1 8 ? 9.297 -5.469 -3.738 1 94.12 8 ASP B C 1
ATOM 869 O O . ASP B 1 8 ? 8.656 -6.375 -3.193 1 94.12 8 ASP B O 1
ATOM 873 N N . PHE B 1 9 ? 9.047 -4.215 -3.621 1 94.88 9 PHE B N 1
ATOM 874 C CA . PHE B 1 9 ? 7.926 -3.779 -2.791 1 94.88 9 PHE B CA 1
ATOM 875 C C . PHE B 1 9 ? 6.613 -4.371 -3.293 1 94.88 9 PHE B C 1
ATOM 877 O O . PHE B 1 9 ? 5.8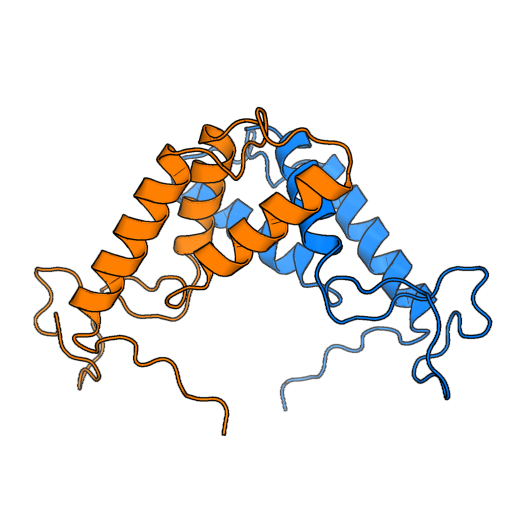12 -4.879 -2.506 1 94.88 9 PHE B O 1
ATOM 884 N N . LEU B 1 10 ? 6.406 -4.32 -4.543 1 96.62 10 LEU B N 1
ATOM 885 C CA . LEU B 1 10 ? 5.176 -4.836 -5.129 1 96.62 10 LEU B CA 1
ATOM 886 C C . LEU B 1 10 ? 5.055 -6.34 -4.914 1 96.62 10 LEU B C 1
ATOM 888 O O . LEU B 1 10 ? 3.975 -6.844 -4.605 1 96.62 10 LEU B O 1
ATOM 892 N N . ARG B 1 11 ? 6.148 -7.023 -5.066 1 95.62 11 ARG B N 1
ATOM 893 C CA . ARG B 1 11 ? 6.141 -8.469 -4.863 1 95.62 11 ARG B CA 1
ATOM 894 C C . ARG B 1 11 ? 5.785 -8.82 -3.424 1 95.62 11 ARG B C 1
ATOM 896 O O . ARG B 1 11 ? 5.027 -9.758 -3.176 1 95.62 11 ARG B O 1
ATOM 903 N N . TYR B 1 12 ? 6.336 -8.047 -2.512 1 96.5 12 TYR B N 1
ATOM 904 C CA . TYR B 1 12 ? 6.039 -8.266 -1.102 1 96.5 12 TYR B CA 1
ATOM 905 C C . TYR B 1 12 ? 4.574 -7.973 -0.801 1 96.5 12 TYR B C 1
ATOM 907 O O . TYR B 1 12 ? 3.902 -8.758 -0.123 1 96.5 12 TYR B O 1
ATOM 915 N N . LEU B 1 13 ? 4.121 -6.891 -1.329 1 95.31 13 LEU B N 1
ATOM 916 C CA . LEU B 1 13 ? 2.736 -6.496 -1.082 1 95.31 13 LEU B CA 1
ATOM 917 C C . LEU B 1 13 ? 1.768 -7.512 -1.678 1 95.31 13 LEU B C 1
ATOM 919 O O . LEU B 1 13 ? 0.724 -7.801 -1.087 1 95.31 13 LEU B O 1
ATOM 923 N N . ASP B 1 14 ? 2.117 -8.062 -2.824 1 95.25 14 ASP B N 1
ATOM 924 C CA . ASP B 1 14 ? 1.229 -8.992 -3.523 1 95.25 14 ASP B CA 1
ATOM 925 C C . ASP B 1 14 ? 1.011 -10.258 -2.705 1 95.25 14 ASP B C 1
ATOM 927 O O . ASP B 1 14 ? 0.043 -10.992 -2.932 1 95.25 14 ASP B O 1
ATOM 931 N N . GLN B 1 15 ? 1.825 -10.516 -1.727 1 93.56 15 GLN B N 1
ATOM 932 C CA . GLN B 1 15 ? 1.738 -11.719 -0.911 1 93.56 15 GLN B CA 1
ATOM 933 C C . GLN B 1 15 ? 0.62 -11.609 0.121 1 93.56 15 GLN B C 1
ATOM 935 O O . GLN B 1 15 ? 0.251 -12.594 0.756 1 93.56 15 GLN B O 1
ATOM 940 N N . PHE B 1 16 ? 0.166 -10.211 0.166 1 90.94 16 PHE B N 1
ATOM 941 C CA . PHE B 1 16 ? -0.831 -9.984 1.204 1 90.94 16 PHE B CA 1
ATOM 942 C C . PHE B 1 16 ? -2.154 -9.539 0.593 1 90.94 16 PHE B C 1
ATOM 944 O O . PHE B 1 16 ? -2.227 -8.484 -0.044 1 90.94 16 PHE B O 1
ATOM 951 N N . GLY B 1 17 ? -2.967 -10.461 0.26 1 89.75 17 GLY B N 1
ATOM 952 C CA . GLY B 1 17 ? -4.297 -10.203 -0.264 1 89.75 17 GLY B CA 1
ATOM 953 C C . GLY B 1 17 ? -5.301 -11.289 0.078 1 89.75 17 GLY B C 1
ATOM 954 O O . GLY B 1 17 ? -5.008 -12.18 0.88 1 89.75 17 GLY B O 1
ATOM 955 N N . LYS B 1 18 ? -6.438 -11.039 -0.358 1 88.19 18 LYS B N 1
ATOM 956 C CA . LYS B 1 18 ? -7.508 -11.977 -0.028 1 88.19 18 LYS B CA 1
ATOM 957 C C . LYS B 1 18 ? -8.016 -12.695 -1.275 1 88.19 18 LYS B C 1
ATOM 959 O O . LYS B 1 18 ? -8.914 -13.531 -1.192 1 88.19 18 LYS B O 1
ATOM 964 N N . THR B 1 19 ? -7.359 -12.383 -2.41 1 87.25 19 THR B N 1
ATOM 965 C CA . THR B 1 19 ? -7.793 -12.992 -3.666 1 87.25 19 THR B CA 1
ATOM 966 C C . THR B 1 19 ? -7.082 -14.32 -3.898 1 87.25 19 THR B C 1
ATOM 968 O O . THR B 1 19 ? -5.852 -14.367 -3.994 1 87.25 19 THR B O 1
ATOM 971 N N . LYS B 1 20 ? -7.879 -15.344 -3.992 1 88.19 20 LYS B N 1
ATOM 972 C CA . LYS B 1 20 ? -7.293 -16.656 -4.258 1 88.19 20 LYS B CA 1
ATOM 973 C C . LYS B 1 20 ? -6.832 -16.766 -5.711 1 88.19 20 LYS B C 1
ATOM 975 O O . LYS B 1 20 ? -7.602 -16.484 -6.633 1 88.19 20 LYS B O 1
ATOM 980 N N . VAL B 1 21 ? -5.594 -17.062 -5.926 1 89.56 21 VAL B N 1
ATOM 981 C CA . VAL B 1 21 ? -5.051 -17.266 -7.262 1 89.56 21 VAL B CA 1
ATOM 982 C C . VAL B 1 21 ? -4.629 -18.734 -7.422 1 89.56 21 VAL B C 1
ATOM 984 O O . VAL B 1 21 ? -3.561 -19.125 -6.953 1 89.56 21 VAL B O 1
ATOM 987 N N . HIS B 1 22 ? -5.504 -19.406 -8.102 1 90.69 22 HIS B N 1
ATOM 988 C CA . HIS B 1 22 ? -5.277 -20.844 -8.242 1 90.69 22 HIS B CA 1
ATOM 989 C C . HIS B 1 22 ? -4.125 -21.125 -9.203 1 90.69 22 HIS B C 1
ATOM 991 O O . HIS B 1 22 ? -4.062 -20.547 -10.297 1 90.69 22 HIS B O 1
ATOM 997 N N . SER B 1 23 ? -3.236 -21.984 -8.789 1 89.56 23 SER B N 1
ATOM 998 C CA . SER B 1 23 ? -2.127 -22.391 -9.648 1 89.56 23 SER B CA 1
ATOM 999 C C . SER B 1 23 ? -2.604 -23.281 -10.797 1 89.56 23 SER B C 1
ATOM 1001 O O . SER B 1 23 ? -3.701 -23.844 -10.734 1 89.56 23 SER B O 1
ATOM 1003 N N . GLN B 1 24 ? -1.729 -23.375 -11.773 1 89.38 24 GLN B N 1
ATOM 1004 C CA . GLN B 1 24 ? -2.088 -24.141 -12.961 1 89.38 24 GLN B CA 1
ATOM 1005 C C . GLN B 1 24 ? -2.361 -25.594 -12.609 1 89.38 24 GLN B C 1
ATOM 1007 O O . GLN B 1 24 ? -3.172 -26.266 -13.266 1 89.38 24 GLN B O 1
ATOM 1012 N N . ASP B 1 25 ? -1.792 -26.078 -11.492 1 92.5 25 ASP B N 1
ATOM 1013 C CA . ASP B 1 25 ? -1.941 -27.484 -11.109 1 92.5 25 ASP B CA 1
ATOM 1014 C C . ASP B 1 25 ? -3.115 -27.656 -10.148 1 92.5 25 ASP B C 1
ATOM 1016 O O . ASP B 1 25 ? -3.416 -28.781 -9.734 1 92.5 25 ASP B O 1
ATOM 1020 N N . CYS B 1 26 ? -3.727 -26.547 -9.797 1 94 26 CYS B N 1
ATOM 1021 C CA . CYS B 1 26 ? -4.859 -26.609 -8.883 1 94 26 CYS B CA 1
ATOM 1022 C C . CYS B 1 26 ? -6.117 -27.078 -9.602 1 94 26 CYS B C 1
ATOM 1024 O O . CYS B 1 26 ? -6.426 -26.609 -10.695 1 94 26 CYS B O 1
ATOM 1026 N N . ILE B 1 27 ? -6.953 -28 -9.078 1 91.94 27 ILE B N 1
ATOM 1027 C CA . ILE B 1 27 ? -8.156 -28.578 -9.664 1 91.94 27 ILE B CA 1
ATOM 1028 C C . I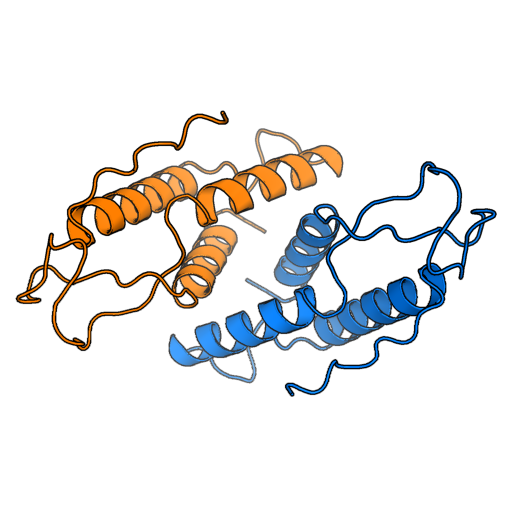LE B 1 27 ? -9.203 -27.484 -9.867 1 91.94 27 ILE B C 1
ATOM 1030 O O . ILE B 1 27 ? -10.141 -27.656 -10.648 1 91.94 27 ILE B O 1
ATOM 1034 N N . PHE B 1 28 ? -9.008 -26.375 -9.172 1 91.5 28 PHE B N 1
ATOM 1035 C CA . PHE B 1 28 ? -9.984 -25.297 -9.281 1 91.5 28 PHE B CA 1
ATOM 1036 C C . PHE B 1 28 ? -9.477 -24.188 -10.195 1 91.5 28 PHE B C 1
ATOM 1038 O O . PHE B 1 28 ? -10.07 -23.109 -10.273 1 91.5 28 PHE B O 1
ATOM 1045 N N . PHE B 1 29 ? -8.422 -24.438 -10.797 1 90.69 29 PHE B N 1
ATOM 1046 C CA . PHE B 1 29 ? -7.863 -23.453 -11.703 1 90.69 29 PHE B CA 1
ATOM 1047 C C . PHE B 1 29 ? -8.898 -23.016 -12.734 1 90.69 29 PHE B C 1
ATOM 1049 O O . PHE B 1 29 ? -9.531 -23.844 -13.383 1 90.69 29 PHE B O 1
ATOM 1056 N N . GLY B 1 30 ? -9.102 -21.641 -12.844 1 86 30 GLY B N 1
ATOM 1057 C CA . GLY B 1 30 ? -10.039 -21.109 -13.82 1 86 30 GLY B CA 1
ATOM 1058 C C . GLY B 1 30 ? -11.469 -21.078 -13.312 1 86 30 GLY B C 1
ATOM 1059 O O . GLY B 1 30 ? -12.383 -20.688 -14.039 1 86 30 GLY B O 1
ATOM 1060 N N . GLN B 1 31 ? -11.648 -21.547 -12.055 1 81.44 31 GLN B N 1
ATOM 1061 C CA . GLN B 1 31 ? -12.992 -21.531 -11.492 1 81.44 31 GLN B CA 1
ATOM 1062 C C . GLN B 1 31 ? -13.219 -20.297 -10.625 1 81.44 31 GLN B C 1
ATOM 1064 O O . GLN B 1 31 ? -12.453 -20.031 -9.688 1 81.44 31 GLN B O 1
ATOM 1069 N N . PRO B 1 32 ? -14.172 -19.578 -10.867 1 75.12 32 PRO B N 1
ATOM 1070 C CA . PRO B 1 32 ? -14.422 -18.344 -10.125 1 75.12 32 PRO B CA 1
ATOM 1071 C C . PRO B 1 32 ? -14.844 -18.609 -8.68 1 75.12 32 PRO B C 1
ATOM 1073 O O . PRO B 1 32 ? -14.5 -17.828 -7.781 1 75.12 32 PRO B O 1
ATOM 1076 N N . THR B 1 33 ? -15.625 -19.688 -8.523 1 81.19 33 THR B N 1
ATOM 1077 C CA . THR B 1 33 ? -16.109 -20 -7.18 1 81.19 33 THR B CA 1
ATOM 1078 C C . THR B 1 33 ? -15.852 -21.469 -6.852 1 81.19 33 THR B C 1
ATOM 1080 O O . THR B 1 33 ? -16.734 -22.312 -7.039 1 81.19 33 THR B O 1
ATOM 1083 N N . PRO B 1 34 ? -14.727 -21.719 -6.297 1 82.94 34 PRO B N 1
ATOM 1084 C CA . PRO B 1 34 ? -14.422 -23.125 -5.961 1 8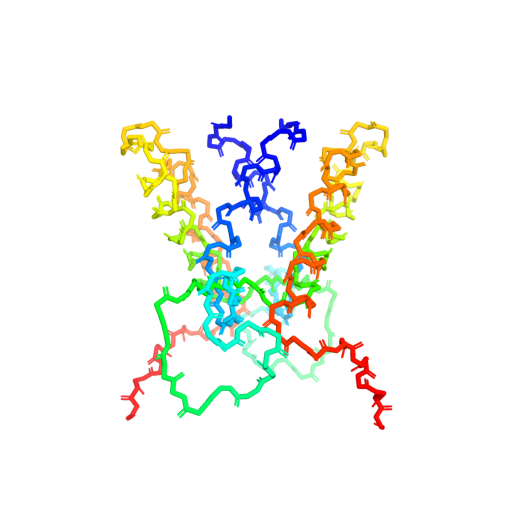2.94 34 PRO B CA 1
ATOM 1085 C C . PRO B 1 34 ? -15.258 -23.641 -4.797 1 82.94 34 PRO B C 1
ATOM 1087 O O . PRO B 1 34 ? -15.539 -22.906 -3.85 1 82.94 34 PRO B O 1
ATOM 1090 N N . PRO B 1 35 ? -15.703 -24.859 -4.918 1 86.06 35 PRO B N 1
ATOM 1091 C CA . PRO B 1 35 ? -16.578 -25.438 -3.898 1 86.06 35 PRO B CA 1
ATOM 1092 C C . PRO B 1 35 ? -15.852 -25.766 -2.604 1 86.06 35 PRO B C 1
ATOM 1094 O O . PRO B 1 35 ? -16.484 -26 -1.571 1 86.06 35 PRO B O 1
ATOM 1097 N N . ALA B 1 36 ? -14.516 -25.844 -2.691 1 91.38 36 ALA B N 1
ATOM 1098 C CA . ALA B 1 36 ? -13.719 -26.203 -1.523 1 91.38 36 ALA B CA 1
ATOM 1099 C C . ALA B 1 36 ? -12.438 -25.375 -1.461 1 91.38 36 ALA B C 1
ATOM 1101 O O . ALA B 1 36 ? -11.984 -24.828 -2.477 1 91.38 36 ALA B O 1
ATOM 1102 N N . PRO B 1 37 ? -11.883 -25.391 -0.219 1 90.44 37 PRO B N 1
ATOM 1103 C CA . PRO B 1 37 ? -10.625 -24.656 -0.116 1 90.44 37 PRO B CA 1
ATOM 1104 C C . PRO B 1 37 ? -9.445 -25.406 -0.73 1 90.44 37 PRO B C 1
ATOM 1106 O O . PRO B 1 37 ? -9.453 -26.641 -0.78 1 90.44 37 PRO B O 1
ATOM 1109 N N . CYS B 1 38 ? -8.508 -24.719 -1.269 1 92.38 38 CYS B N 1
ATOM 1110 C CA . CYS B 1 38 ? -7.258 -25.281 -1.763 1 92.38 38 CYS B CA 1
ATOM 1111 C C . CYS B 1 38 ? -6.059 -24.531 -1.193 1 92.38 38 CYS B C 1
ATOM 1113 O O . CYS B 1 38 ? -6.219 -23.516 -0.524 1 92.38 38 CYS B O 1
ATOM 1115 N N . ALA B 1 39 ? -4.859 -25.125 -1.442 1 93.44 39 ALA B N 1
ATOM 1116 C CA . ALA B 1 39 ? -3.65 -24.594 -0.823 1 93.44 39 ALA B CA 1
ATOM 1117 C C . ALA B 1 39 ? -3.043 -23.484 -1.671 1 93.44 39 ALA B C 1
ATOM 1119 O O . ALA B 1 39 ? -1.93 -23.016 -1.403 1 93.44 39 ALA B O 1
ATOM 1120 N N . CYS B 1 40 ? -3.773 -22.938 -2.609 1 92.94 40 CYS B N 1
ATOM 1121 C CA . CYS B 1 40 ? -3.246 -21.906 -3.492 1 92.94 40 CYS B CA 1
ATOM 1122 C C . CYS B 1 40 ? -3.082 -20.578 -2.748 1 92.94 40 CYS B C 1
ATOM 1124 O O . CYS B 1 40 ? -3.768 -20.344 -1.755 1 92.94 40 CYS B O 1
ATOM 1126 N N . PRO B 1 41 ? -2.264 -19.797 -3.242 1 90.31 41 PRO B N 1
ATOM 1127 C CA . PRO B 1 41 ? -1.939 -18.578 -2.502 1 90.31 41 PRO B CA 1
ATOM 1128 C C . PRO B 1 41 ? -3.029 -17.516 -2.607 1 90.31 41 PRO B C 1
ATOM 1130 O O . PRO B 1 41 ? -3.809 -17.531 -3.564 1 90.31 41 PRO B O 1
ATOM 1133 N N . LEU B 1 42 ? -3.035 -16.688 -1.587 1 90.88 42 LEU B N 1
ATOM 1134 C CA . LEU B 1 42 ? -3.797 -15.445 -1.617 1 90.88 42 LEU B CA 1
ATOM 1135 C C . LEU B 1 42 ? -2.924 -14.281 -2.086 1 90.88 42 LEU B C 1
ATOM 1137 O O . LEU B 1 42 ? -1.763 -14.172 -1.685 1 90.88 42 LEU B O 1
ATOM 1141 N N . LYS B 1 43 ? -3.531 -13.492 -3.002 1 93.44 43 LYS B N 1
ATOM 1142 C CA . LYS B 1 43 ? -2.828 -12.344 -3.57 1 93.44 43 LYS B CA 1
ATOM 1143 C C . LYS B 1 43 ? -3.689 -11.086 -3.508 1 93.44 43 LYS B C 1
ATOM 1145 O O . LYS B 1 43 ? -4.828 -11.125 -3.033 1 93.44 43 LYS B O 1
ATOM 1150 N N . GLN B 1 44 ? -3.078 -9.961 -3.906 1 93.69 44 GLN B N 1
ATOM 1151 C CA . GLN B 1 44 ? -3.828 -8.711 -3.994 1 93.69 44 GLN B CA 1
ATOM 1152 C C . GLN B 1 44 ? -4.945 -8.812 -5.027 1 93.69 44 GLN B C 1
ATOM 1154 O O . GLN B 1 44 ? -4.84 -9.578 -5.988 1 93.69 44 GLN B O 1
ATOM 1159 N N . ALA B 1 45 ? -6 -8 -4.773 1 91.5 45 ALA B N 1
ATOM 1160 C CA . ALA B 1 45 ? -7.117 -7.977 -5.715 1 91.5 45 ALA B CA 1
ATOM 1161 C C . ALA B 1 45 ? -6.68 -7.441 -7.074 1 91.5 45 ALA B C 1
ATOM 1163 O O . ALA B 1 45 ? -5.695 -6.703 -7.168 1 91.5 45 ALA B O 1
ATOM 1164 N N . TRP B 1 46 ? -7.402 -7.871 -8.039 1 89.06 46 TRP B N 1
ATOM 1165 C CA . TRP B 1 46 ? -7.152 -7.406 -9.398 1 89.06 46 TRP B CA 1
ATOM 1166 C C . TRP B 1 46 ? -7.121 -5.883 -9.461 1 89.06 46 TRP B C 1
ATOM 1168 O O . TRP B 1 46 ? -8.016 -5.215 -8.938 1 89.06 46 TRP B O 1
ATOM 1178 N N . GLY B 1 47 ? -6.086 -5.297 -10.055 1 91.56 47 GLY B N 1
ATOM 1179 C CA . GLY B 1 47 ? -5.973 -3.861 -10.273 1 91.56 47 GLY B CA 1
ATOM 1180 C C . GLY B 1 47 ? -5.445 -3.115 -9.062 1 91.56 47 GLY B C 1
ATOM 1181 O O . GLY B 1 47 ? -5.109 -1.931 -9.156 1 91.56 47 GLY B O 1
ATOM 1182 N N . SER B 1 48 ? -5.355 -3.746 -7.938 1 93.81 48 SER B N 1
ATOM 1183 C CA . SER B 1 48 ? -4.941 -3.07 -6.711 1 93.81 48 SER B CA 1
ATOM 1184 C C . SER B 1 48 ? -3.512 -2.553 -6.82 1 93.81 48 SER B C 1
ATOM 1186 O O . SER B 1 48 ? -3.223 -1.419 -6.434 1 93.81 48 SER B O 1
ATOM 1188 N N . LEU B 1 49 ? -2.666 -3.316 -7.34 1 96.81 49 LEU B N 1
ATOM 1189 C CA . LEU B 1 49 ? -1.274 -2.896 -7.461 1 96.81 49 LEU B CA 1
ATOM 1190 C C . LEU B 1 49 ? -1.124 -1.811 -8.516 1 96.81 49 LEU B C 1
ATOM 1192 O O . LEU B 1 49 ? -0.285 -0.917 -8.383 1 96.81 49 LEU B O 1
ATOM 1196 N N . ASP B 1 50 ? -1.935 -1.87 -9.508 1 96.56 50 ASP B N 1
ATOM 1197 C CA . ASP B 1 50 ? -1.949 -0.801 -10.508 1 96.56 50 ASP 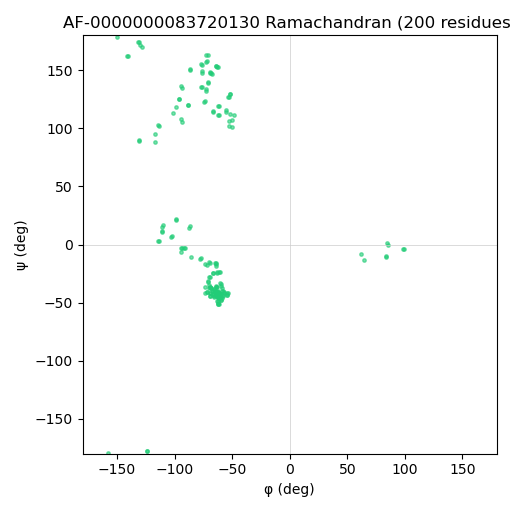B CA 1
ATOM 1198 C C . ASP B 1 50 ? -2.344 0.532 -9.875 1 96.56 50 ASP B C 1
ATOM 1200 O O . ASP B 1 50 ? -1.718 1.56 -10.133 1 96.56 50 ASP B O 1
ATOM 1204 N N . ALA B 1 51 ? -3.438 0.461 -9.148 1 96.31 51 ALA B N 1
ATOM 1205 C CA . ALA B 1 51 ? -3.906 1.676 -8.484 1 96.31 51 ALA B CA 1
ATOM 1206 C C . ALA B 1 51 ? -2.834 2.248 -7.562 1 96.31 51 ALA B C 1
ATOM 1208 O O . ALA B 1 51 ? -2.615 3.461 -7.531 1 96.31 51 ALA B O 1
ATOM 1209 N N . LEU B 1 52 ? -2.176 1.416 -6.875 1 96.25 52 LEU B N 1
ATOM 1210 C CA . LEU B 1 52 ? -1.109 1.841 -5.973 1 96.25 52 LEU B CA 1
ATOM 1211 C C . LEU B 1 52 ? 0.017 2.518 -6.746 1 96.25 52 LEU B C 1
ATOM 1213 O O . LEU B 1 52 ? 0.462 3.605 -6.379 1 96.25 52 LEU B O 1
ATOM 1217 N N . ILE B 1 53 ? 0.485 1.913 -7.734 1 97.81 53 ILE B N 1
ATOM 1218 C CA . ILE B 1 53 ? 1.579 2.455 -8.531 1 97.81 53 ILE B CA 1
ATOM 1219 C C . ILE B 1 53 ? 1.161 3.793 -9.141 1 97.81 53 ILE B C 1
ATOM 1221 O O . ILE B 1 53 ? 1.967 4.723 -9.227 1 97.81 53 ILE B O 1
ATOM 1225 N N . GLY B 1 54 ? -0.107 3.844 -9.648 1 97 54 GLY B N 1
ATOM 1226 C CA . GLY B 1 54 ? -0.598 5.117 -10.156 1 97 54 GLY B CA 1
ATOM 1227 C C . GLY B 1 54 ? -0.488 6.242 -9.148 1 97 54 GLY B C 1
ATOM 1228 O O . GLY B 1 54 ? -0.085 7.355 -9.492 1 97 54 GLY B O 1
ATOM 1229 N N . ARG B 1 55 ? -0.785 6.004 -8 1 96.12 55 ARG B N 1
ATOM 1230 C CA . ARG B 1 55 ? -0.713 7.004 -6.941 1 96.12 55 ARG B CA 1
ATOM 1231 C C . ARG B 1 55 ? 0.735 7.359 -6.621 1 96.12 55 ARG B C 1
ATOM 1233 O O . ARG B 1 55 ? 1.066 8.531 -6.449 1 96.12 55 ARG B O 1
ATOM 1240 N N . LEU B 1 56 ? 1.554 6.391 -6.578 1 96.62 56 LEU B N 1
ATOM 1241 C CA . LEU B 1 56 ? 2.953 6.625 -6.238 1 96.62 56 LEU B CA 1
ATOM 1242 C C . LEU B 1 56 ? 3.66 7.402 -7.348 1 96.62 56 LEU B C 1
ATOM 1244 O O . LEU B 1 56 ? 4.496 8.266 -7.07 1 96.62 56 LEU B O 1
ATOM 1248 N N . ARG B 1 57 ? 3.305 7.09 -8.539 1 96.5 57 ARG B N 1
ATOM 1249 C CA . ARG B 1 57 ? 3.834 7.859 -9.656 1 96.5 57 ARG B CA 1
ATOM 1250 C C . ARG B 1 57 ? 3.461 9.336 -9.539 1 96.5 57 ARG B C 1
ATOM 1252 O O . ARG B 1 57 ? 4.312 10.211 -9.695 1 96.5 57 ARG B O 1
ATOM 1259 N N . ALA B 1 58 ? 2.223 9.57 -9.281 1 96.44 58 ALA B N 1
ATOM 1260 C CA . ALA B 1 58 ? 1.73 10.938 -9.133 1 96.44 58 ALA B CA 1
ATOM 1261 C C . ALA B 1 58 ? 2.41 11.641 -7.957 1 96.44 58 ALA B C 1
ATOM 1263 O O . ALA B 1 58 ? 2.812 12.797 -8.062 1 96.44 58 ALA B O 1
ATOM 1264 N N . ALA B 1 59 ? 2.523 10.984 -6.887 1 96.75 59 ALA B N 1
ATOM 1265 C CA . ALA B 1 59 ? 3.141 11.57 -5.699 1 96.75 59 ALA B CA 1
ATOM 1266 C C . ALA B 1 59 ? 4.598 11.938 -5.965 1 96.75 59 ALA B C 1
ATOM 1268 O O . ALA B 1 59 ? 5.059 13 -5.551 1 96.75 59 ALA B O 1
ATOM 1269 N N . TYR B 1 60 ? 5.363 11.039 -6.617 1 96.75 60 TYR B N 1
ATOM 1270 C CA . TYR B 1 60 ? 6.758 11.305 -6.945 1 96.75 60 TYR B CA 1
ATOM 1271 C C . TYR B 1 60 ? 6.898 12.602 -7.727 1 96.75 60 TYR B C 1
ATOM 1273 O O . TYR B 1 60 ? 7.777 13.414 -7.434 1 96.75 60 TYR B O 1
ATOM 1281 N N . GLU B 1 61 ? 6.008 12.758 -8.672 1 95.81 61 GLU B N 1
ATOM 1282 C CA . GLU B 1 61 ? 6.047 13.945 -9.523 1 95.81 61 GLU B CA 1
ATOM 1283 C C . GLU B 1 61 ? 5.613 15.188 -8.758 1 95.81 61 GLU B C 1
ATOM 1285 O O . GLU B 1 61 ? 6.203 16.266 -8.914 1 95.81 61 GLU B O 1
ATOM 1290 N N . GLU B 1 62 ? 4.59 15.07 -7.926 1 93.88 62 GLU B N 1
ATOM 1291 C CA . GLU B 1 62 ? 4.105 16.188 -7.117 1 93.88 62 GLU B CA 1
ATOM 1292 C C . GLU B 1 62 ? 5.172 16.656 -6.129 1 93.88 62 GLU B C 1
ATOM 1294 O O . GLU B 1 62 ? 5.16 17.812 -5.703 1 93.88 62 GLU B O 1
ATOM 1299 N N . ASN B 1 63 ? 6.039 15.766 -5.832 1 93.62 63 ASN B N 1
ATOM 1300 C CA . ASN B 1 63 ? 7.098 16.125 -4.891 1 93.62 63 ASN B CA 1
ATOM 1301 C C . ASN B 1 63 ? 8.391 16.484 -5.609 1 93.62 63 ASN B C 1
ATOM 1303 O O . ASN B 1 63 ? 9.484 16.312 -5.066 1 93.62 63 ASN B O 1
ATOM 1307 N N . GLY B 1 64 ? 8.297 16.875 -6.891 1 94 64 GLY B N 1
ATOM 1308 C CA . GLY B 1 64 ? 9.414 17.469 -7.605 1 94 64 GLY B CA 1
ATOM 1309 C C . GLY B 1 64 ? 10.164 16.484 -8.469 1 94 64 GLY B C 1
ATOM 1310 O O . GLY B 1 64 ? 11.172 16.828 -9.086 1 94 64 GLY B O 1
ATOM 1311 N N . GLY B 1 65 ? 9.812 15.227 -8.438 1 94.25 65 GLY B N 1
ATOM 1312 C CA . GLY B 1 65 ? 10.461 14.25 -9.305 1 94.25 65 GLY B CA 1
ATOM 1313 C C . GLY B 1 65 ? 10.133 14.445 -10.773 1 94.25 65 GLY B C 1
ATOM 1314 O O . GLY B 1 65 ? 9.039 14.898 -11.109 1 94.25 65 GLY B O 1
ATOM 1315 N N . SER B 1 66 ? 11.102 14.117 -11.562 1 95.94 66 SER B N 1
ATOM 1316 C CA . SER B 1 66 ? 10.883 14.203 -13 1 95.94 66 SER B CA 1
ATOM 1317 C C . SER B 1 66 ? 10.25 12.922 -13.539 1 95.94 66 SER B C 1
ATOM 1319 O O . SER B 1 66 ? 10.492 11.836 -13.016 1 95.94 66 SER B O 1
ATOM 1321 N N . LEU B 1 67 ? 9.547 13.086 -14.531 1 92.44 67 LEU B N 1
ATOM 1322 C CA . LEU B 1 67 ? 8.898 11.953 -15.172 1 92.44 67 LEU B CA 1
ATOM 1323 C C . LEU B 1 67 ? 9.93 10.938 -15.656 1 92.44 67 LEU B C 1
ATOM 1325 O O . LEU B 1 67 ? 9.719 9.727 -15.531 1 92.44 67 LEU B O 1
ATOM 1329 N N . GLU B 1 68 ? 11.039 11.43 -16.109 1 93.44 68 GLU B N 1
ATOM 1330 C CA . GLU B 1 68 ? 12.078 10.602 -16.734 1 93.44 68 GLU B CA 1
ATOM 1331 C C . GLU B 1 68 ? 12.758 9.711 -15.695 1 93.44 68 GLU B C 1
ATOM 1333 O O . GLU B 1 68 ? 13.219 8.617 -16.016 1 93.44 68 GLU B O 1
ATOM 1338 N N . THR B 1 69 ? 12.781 10.164 -14.492 1 94.75 69 THR B N 1
ATOM 1339 C CA . THR B 1 69 ? 13.531 9.43 -13.477 1 94.75 69 THR B CA 1
ATOM 1340 C C . THR B 1 69 ? 12.578 8.805 -12.461 1 94.75 69 THR B C 1
ATOM 1342 O O . THR B 1 69 ? 13.008 8.336 -11.406 1 94.75 69 THR B O 1
ATOM 1345 N N . ASN B 1 70 ? 11.344 8.852 -12.82 1 96.56 70 ASN B N 1
ATOM 1346 C CA . ASN B 1 70 ? 10.336 8.32 -11.906 1 96.56 70 ASN B CA 1
ATOM 1347 C C . ASN B 1 70 ? 10.469 6.812 -11.742 1 96.56 70 ASN B C 1
ATOM 1349 O O . ASN B 1 70 ? 10.242 6.055 -12.688 1 96.56 70 ASN B O 1
ATOM 1353 N N . PRO B 1 71 ? 10.805 6.371 -10.531 1 96.19 71 PRO B N 1
ATOM 1354 C CA . PRO B 1 71 ? 11.047 4.938 -10.336 1 96.19 71 PRO B CA 1
ATOM 1355 C C . PRO B 1 71 ? 9.766 4.109 -10.422 1 96.19 71 PRO B C 1
ATOM 1357 O O . PRO B 1 71 ? 9.828 2.885 -10.562 1 96.19 71 PRO B O 1
ATOM 1360 N N . PHE B 1 72 ? 8.625 4.727 -10.352 1 97.31 72 PHE B N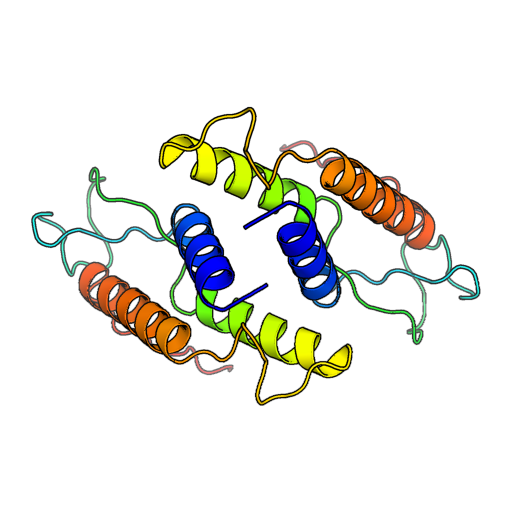 1
ATOM 1361 C CA . PHE B 1 72 ? 7.344 4.027 -10.359 1 97.31 72 PHE B CA 1
ATOM 1362 C C . PHE B 1 72 ? 6.809 3.887 -11.781 1 97.31 72 PHE B C 1
ATOM 1364 O O . PHE B 1 72 ? 5.773 3.256 -12 1 97.31 72 PHE B O 1
ATOM 1371 N N . ALA B 1 73 ? 7.539 4.465 -12.719 1 96.44 73 ALA B N 1
ATOM 1372 C CA . ALA B 1 73 ? 7.086 4.441 -14.109 1 96.44 73 ALA B CA 1
ATOM 1373 C C . ALA B 1 73 ? 7.977 3.541 -14.961 1 96.44 73 ALA B C 1
ATOM 1375 O O . ALA B 1 73 ? 7.945 3.609 -16.188 1 96.44 73 ALA B O 1
ATOM 1376 N N . GLY B 1 74 ? 8.711 2.742 -14.367 1 94.5 74 GLY B N 1
ATOM 1377 C CA . GLY B 1 74 ? 9.633 1.882 -15.094 1 94.5 74 GLY B CA 1
ATOM 1378 C C . GLY B 1 74 ? 8.93 0.814 -15.906 1 94.5 74 GLY B C 1
ATOM 1379 O O . GLY B 1 74 ? 7.891 0.298 -15.508 1 94.5 74 GLY B O 1
ATOM 1380 N N . GLY B 1 75 ? 9.547 0.48 -17.016 1 96 75 GLY B N 1
ATOM 1381 C CA . GLY B 1 75 ? 8.984 -0.557 -17.859 1 96 75 GLY B CA 1
ATOM 1382 C C . GLY B 1 75 ? 8.836 -1.891 -17.156 1 96 75 GLY B C 1
ATOM 1383 O O . GLY B 1 75 ? 7.844 -2.596 -17.359 1 96 75 GLY B O 1
ATOM 1384 N N . ALA B 1 76 ? 9.805 -2.209 -16.391 1 97.56 76 ALA B N 1
ATOM 1385 C CA . ALA B 1 76 ? 9.773 -3.484 -15.68 1 97.56 76 ALA B CA 1
ATOM 1386 C C . ALA B 1 76 ? 8.562 -3.57 -14.758 1 97.56 76 ALA B C 1
ATOM 1388 O O . ALA B 1 76 ? 8.016 -4.656 -14.539 1 97.56 76 ALA B O 1
ATOM 1389 N N . ILE B 1 77 ? 8.18 -2.4 -14.203 1 97.75 77 ILE B N 1
ATOM 1390 C CA . ILE B 1 77 ? 7.008 -2.361 -13.336 1 97.75 77 ILE B CA 1
ATOM 1391 C C . ILE B 1 77 ? 5.754 -2.668 -14.156 1 97.75 77 ILE B C 1
ATOM 1393 O O . ILE B 1 77 ? 4.902 -3.447 -13.727 1 97.75 77 ILE B O 1
ATOM 1397 N N . ARG B 1 78 ? 5.723 -2.07 -15.305 1 96.69 78 ARG B N 1
ATOM 1398 C CA . ARG B 1 78 ? 4.574 -2.303 -16.172 1 96.69 78 ARG B CA 1
ATOM 1399 C C . ARG B 1 78 ? 4.473 -3.775 -16.562 1 96.69 78 ARG B C 1
ATOM 1401 O O . ARG B 1 78 ? 3.379 -4.344 -16.562 1 96.69 78 ARG B O 1
ATOM 1408 N N . VAL B 1 79 ? 5.516 -4.316 -16.859 1 97.94 79 VAL B N 1
ATOM 1409 C CA . VAL B 1 79 ? 5.547 -5.727 -17.234 1 97.94 79 VAL B CA 1
ATOM 1410 C C . VAL B 1 79 ? 5.086 -6.582 -16.062 1 97.94 79 VAL B C 1
ATOM 1412 O O . VAL B 1 79 ? 4.246 -7.473 -16.234 1 97.94 79 VAL B O 1
ATOM 1415 N N . TYR B 1 80 ? 5.551 -6.34 -14.953 1 97.69 80 TYR B N 1
ATOM 1416 C CA . TYR B 1 80 ? 5.191 -7.105 -13.766 1 97.69 80 TYR B CA 1
ATOM 1417 C C . TYR B 1 80 ? 3.697 -7.004 -13.484 1 97.69 80 TYR B C 1
ATOM 1419 O O . TYR B 1 80 ? 3.041 -8.008 -13.203 1 97.69 80 TYR B O 1
ATOM 1427 N N . LEU B 1 81 ? 3.195 -5.777 -13.555 1 97.44 81 LEU B N 1
ATOM 1428 C CA . LEU B 1 81 ? 1.781 -5.566 -13.266 1 97.44 81 LEU B CA 1
ATOM 1429 C C . LEU B 1 81 ? 0.905 -6.301 -14.273 1 97.44 81 LEU B C 1
ATOM 1431 O O . LEU B 1 81 ? -0.133 -6.859 -13.906 1 97.44 81 LEU B O 1
ATOM 1435 N N . ARG B 1 82 ? 1.334 -6.324 -15.453 1 95.94 82 ARG B N 1
ATOM 1436 C CA . ARG B 1 82 ? 0.613 -7.086 -16.469 1 95.94 82 ARG B CA 1
ATOM 1437 C C . ARG B 1 82 ? 0.622 -8.578 -16.156 1 95.94 82 ARG B C 1
ATOM 1439 O O . ARG B 1 82 ? -0.402 -9.25 -16.281 1 95.94 82 ARG B O 1
ATOM 1446 N N . GLU B 1 83 ? 1.731 -9.039 -15.766 1 94.06 83 GLU B N 1
ATOM 1447 C CA . GLU B 1 83 ? 1.857 -10.453 -15.422 1 94.06 83 GLU B CA 1
ATOM 1448 C C . GLU B 1 83 ? 0.951 -10.82 -14.25 1 94.06 83 GLU B C 1
ATOM 1450 O O . GLU B 1 83 ? 0.314 -11.875 -14.258 1 94.06 83 GLU B O 1
ATOM 1455 N N . VAL B 1 84 ? 0.883 -10.008 -13.297 1 93.56 84 VAL B N 1
ATOM 1456 C CA . VAL B 1 84 ? 0.039 -10.242 -12.125 1 93.56 84 VAL B CA 1
ATOM 1457 C C . VAL B 1 84 ? -1.428 -10.289 -12.555 1 93.56 84 VAL B C 1
ATOM 1459 O O . VAL B 1 84 ? -2.154 -11.219 -12.188 1 93.56 84 VAL B O 1
ATOM 1462 N N . LYS B 1 85 ? -1.828 -9.344 -13.305 1 91.75 85 LYS B N 1
ATOM 1463 C CA . LYS B 1 85 ? -3.219 -9.281 -13.742 1 91.75 85 LYS B CA 1
ATOM 1464 C C . LYS B 1 85 ? -3.582 -10.5 -14.594 1 91.75 85 LYS B C 1
ATOM 1466 O O . LYS B 1 85 ? -4.664 -11.062 -14.445 1 91.75 85 LYS B O 1
ATOM 1471 N N . ASP B 1 86 ? -2.658 -10.836 -15.438 1 90 86 ASP B N 1
ATOM 1472 C CA . ASP B 1 86 ? -2.885 -12 -16.281 1 90 86 ASP B CA 1
ATOM 1473 C C . ASP B 1 86 ? -3.049 -13.273 -15.453 1 90 86 ASP B C 1
ATOM 1475 O O . ASP B 1 86 ? -3.934 -14.086 -15.727 1 90 86 ASP B O 1
ATOM 1479 N N . SER B 1 87 ? -2.252 -13.422 -14.445 1 88.5 87 SER B N 1
ATOM 1480 C CA . SER B 1 87 ? -2.32 -14.586 -13.57 1 88.5 87 SER B CA 1
ATOM 1481 C C . SER B 1 87 ? -3.639 -14.625 -12.805 1 88.5 87 SER B C 1
ATOM 1483 O O . SER B 1 87 ? -4.234 -15.695 -12.633 1 88.5 87 SER B O 1
ATOM 1485 N N . GLN B 1 88 ? -4.066 -13.547 -12.406 1 87.88 88 GLN B N 1
ATOM 1486 C CA . GLN B 1 88 ? -5.316 -13.469 -11.664 1 87.88 88 GLN B CA 1
ATOM 1487 C C . GLN B 1 88 ? -6.512 -13.781 -12.562 1 87.88 88 GLN B C 1
ATOM 1489 O O . GLN B 1 88 ? -7.461 -14.445 -12.133 1 87.88 88 GLN B O 1
ATOM 1494 N N . GLN B 1 89 ? -6.477 -13.227 -13.672 1 85.44 89 GLN B N 1
ATOM 1495 C CA . GLN B 1 89 ? -7.551 -13.484 -14.625 1 85.44 89 GLN B CA 1
ATOM 1496 C C . GLN B 1 89 ? -7.672 -14.969 -14.93 1 85.44 89 GLN B C 1
ATOM 1498 O O . GLN B 1 89 ? -8.773 -15.523 -14.945 1 85.44 89 GLN B O 1
ATOM 1503 N N . LYS B 1 90 ? -6.617 -15.609 -15.117 1 81.44 90 LYS B N 1
ATOM 1504 C CA . LYS B 1 90 ? -6.594 -17.031 -15.438 1 81.44 90 LYS B CA 1
ATOM 1505 C C . LYS B 1 90 ? -7.016 -17.875 -14.242 1 81.44 90 LYS B C 1
ATOM 1507 O O . LYS B 1 90 ? -7.707 -18.891 -14.398 1 81.44 90 LYS B O 1
ATOM 1512 N N . ALA B 1 91 ? -6.66 -17.422 -13.133 1 78.06 91 ALA B N 1
ATOM 1513 C CA . ALA B 1 91 ? -6.895 -18.188 -11.914 1 78.06 91 ALA B CA 1
ATOM 1514 C C . ALA B 1 91 ? -8.375 -18.172 -11.531 1 78.06 91 ALA B C 1
ATOM 1516 O O . ALA B 1 91 ? -8.891 -19.156 -10.992 1 78.06 91 ALA B O 1
ATOM 1517 N N . ARG B 1 92 ? -9.023 -17.047 -11.648 1 72.88 92 ARG B N 1
ATOM 1518 C CA . ARG B 1 92 ? -10.414 -16.891 -11.242 1 72.88 92 ARG B CA 1
ATOM 1519 C C . ARG B 1 92 ? -11.367 -17.312 -12.359 1 72.88 92 ARG B C 1
ATOM 1521 O O . ARG B 1 92 ? -12.555 -17.531 -12.125 1 72.88 92 ARG B O 1
ATOM 1528 N N . GLY B 1 93 ? -10.758 -17.516 -13.516 1 61.53 93 GLY B N 1
ATOM 1529 C CA . GLY B 1 93 ? -11.617 -17.828 -14.648 1 61.53 93 GLY B CA 1
ATOM 1530 C C . GLY B 1 93 ? -12.555 -16.688 -15.016 1 61.53 93 GLY B C 1
ATOM 1531 O O . GLY B 1 93 ? -13.516 -16.875 -15.766 1 61.53 93 GLY B O 1
ATOM 1532 N N . ILE B 1 94 ? -12.68 -15.672 -14.102 1 60.12 94 ILE B N 1
ATOM 1533 C CA . ILE B 1 94 ? -13.633 -14.602 -14.398 1 60.12 94 ILE B CA 1
ATOM 1534 C C . ILE B 1 94 ? -12.891 -13.398 -14.984 1 60.12 94 ILE B C 1
ATOM 1536 O O . ILE B 1 94 ? -11.945 -12.891 -14.367 1 60.12 94 ILE B O 1
ATOM 1540 N N . PRO B 1 95 ? -13.312 -13.109 -16.266 1 57.88 95 PRO B N 1
ATOM 1541 C CA . PRO B 1 95 ? -12.766 -11.859 -16.797 1 57.88 95 PRO B CA 1
ATOM 1542 C C . PRO B 1 95 ? -13.188 -10.633 -15.984 1 57.88 95 PRO B C 1
ATOM 1544 O O . PRO B 1 95 ? -14.281 -10.617 -15.414 1 57.88 95 PRO B O 1
ATOM 1547 N N . TYR B 1 96 ? -12.375 -9.961 -15.453 1 55.75 96 TYR B N 1
ATOM 1548 C CA . TYR B 1 96 ? -12.742 -8.758 -14.711 1 55.75 96 TYR B CA 1
ATOM 1549 C C . TYR B 1 96 ? -13.648 -7.863 -15.547 1 55.75 96 TYR B C 1
ATOM 1551 O O . TYR B 1 96 ? -13.336 -7.551 -16.688 1 55.75 96 TYR B O 1
ATOM 1559 N N . LYS B 1 97 ? -15.016 -7.797 -15.188 1 56.19 97 LYS B N 1
ATOM 1560 C CA . LYS B 1 97 ? -15.906 -6.812 -15.789 1 56.19 97 LYS B CA 1
ATOM 1561 C C . LYS B 1 97 ? -16 -5.559 -14.922 1 56.19 97 LYS B C 1
ATOM 1563 O O . LYS B 1 97 ? -16.391 -5.637 -13.758 1 56.19 97 LYS B O 1
ATOM 1568 N N . LYS B 1 98 ? -15.398 -4.566 -15.438 1 53.09 98 LYS B N 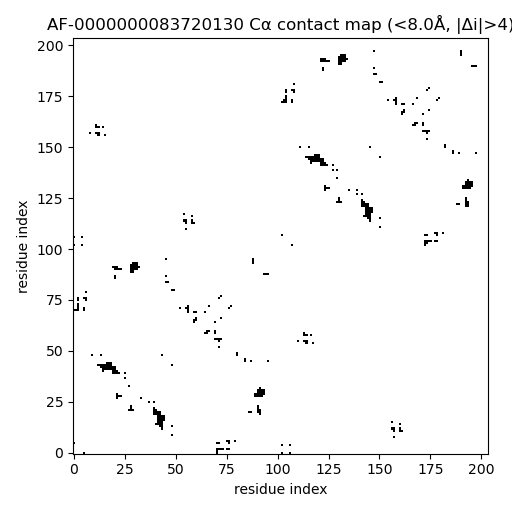1
ATOM 1569 C CA . LYS B 1 98 ? -15.508 -3.311 -14.703 1 53.09 98 LYS B CA 1
ATOM 1570 C C . LYS B 1 98 ? -16.953 -2.973 -14.391 1 53.09 98 LYS B C 1
ATOM 1572 O O . LYS B 1 98 ? -17.812 -2.982 -15.281 1 53.09 98 LYS B O 1
ATOM 1577 N N . LYS B 1 99 ? -17.281 -3.012 -13.156 1 51.69 99 LYS B N 1
ATOM 1578 C CA . LYS B 1 99 ? -18.656 -2.621 -12.805 1 51.69 99 LYS B CA 1
ATOM 1579 C C . LYS B 1 99 ? -18.922 -1.167 -13.18 1 51.69 99 LYS B C 1
ATOM 1581 O O . LYS B 1 99 ? -18.125 -0.278 -12.859 1 51.69 99 LYS B O 1
ATOM 1586 N N . LYS B 1 100 ? -19.766 -1.014 -14.148 1 52.41 100 LYS B N 1
ATOM 1587 C CA . LYS B 1 100 ? -20.203 0.324 -14.547 1 52.41 100 LYS B CA 1
ATOM 1588 C C . LYS B 1 100 ? -20.781 1.089 -13.367 1 52.41 100 LYS B C 1
ATOM 1590 O O . LYS B 1 100 ? -21.562 0.54 -12.594 1 52.41 100 LYS B O 1
ATOM 1595 N N . LYS B 1 101 ? -20.125 2.096 -13.062 1 48.19 101 LYS B N 1
ATOM 1596 C CA . LYS B 1 101 ? -20.766 2.93 -12.055 1 48.19 101 LYS B CA 1
ATOM 1597 C C . LYS B 1 101 ? -22.188 3.291 -12.469 1 48.19 101 LYS B C 1
ATOM 1599 O O . LYS B 1 101 ? -22.406 3.889 -13.523 1 48.19 101 LYS B O 1
ATOM 1604 N N . LYS B 1 102 ? -23.125 2.502 -11.797 1 40.41 102 LYS B N 1
ATOM 1605 C CA . LYS B 1 102 ? -24.5 2.965 -12.023 1 40.41 102 LYS B CA 1
ATOM 1606 C C . LYS B 1 102 ? -24.688 4.383 -11.492 1 40.41 102 LYS B C 1
ATOM 1608 O O . LYS B 1 102 ? -24.141 4.742 -10.445 1 40.41 102 LYS B O 1
#

InterPro domains:
  IPR006936 ALOG domain [PF04852] (1-86)
  IPR006936 ALOG domain [PS51697] (1-100)
  IPR040222 ALOG family [PTHR31165] (1-102)

pLDDT: mean 88.83, std 12.49, range [40.22, 98.06]

Nearest PDB structures (foldseek):
  8p5q-assembly1_A  TM=9.239E-01  e=4.396E-14  Arabidopsis thaliana
  8p5q-assembly1_A  TM=9.244E-01  e=5.347E-14  Arabidopsis thaliana

Foldseek 3Di:
DALVVVVVVQVVQQQDAAQFQDDPPGPCFLAQDDPDDDPGGGGHDACPSVVVLVVQQVVCVVVPHDNVRRRSPDPVNVVVSVVVNVRSCRRNNDDDDDPPPD/DALVVVVVVQVVQQQDAAQFQDDPPGPCFLAQDDPDDDPGGGGHDACPSVVVLVVQQVVCVVVPHDNVRRRSPDPVNVVVSVVVNVRSCRRNNDDDDPPPDD

Sequence (204 aa):
CNFNHVLDFLRYLDQFGKTKVHSQDCIFFGQPTPPAPCACPLKQAWGSLDALIGRLRAAYEENGGSLETNPFAGGAIRVYLREVKDSQQKARGIPYKKKKKKCNFNHVLDFLRYLDQFGKTKVHSQDCIFFGQPTPPAPCACPLKQAWGSLDALIGRLRAAYEENGGSLETNPFAGGAIRVYLREVKDSQQKARGIPYKKKKKK

Radius of gyration: 19.34 Å; Cα contacts (8 Å, |Δi|>4): 247; chains: 2; bounding box: 44×55×38 Å

Solvent-accessible surface area (backbone atoms only — not comparable to full-atom values): 11529 Å² total; per-residue (Å²): 122,46,43,66,46,50,47,52,49,51,57,36,49,37,62,55,42,82,33,67,38,35,41,93,86,38,94,48,42,38,39,69,74,60,93,63,90,71,90,50,51,40,21,46,52,85,63,48,66,56,54,51,39,54,48,42,39,51,34,45,42,75,71,70,43,49,81,90,72,36,36,61,69,32,66,68,51,54,53,50,53,50,51,52,47,51,50,43,36,51,10,23,46,44,77,84,70,80,76,70,83,126,121,45,42,68,46,48,47,50,50,51,57,36,49,35,62,59,40,82,34,66,36,36,40,92,85,38,95,48,42,38,37,68,74,60,95,63,92,71,92,50,50,41,21,47,50,84,62,49,66,56,55,49,39,55,47,43,39,50,35,44,43,75,70,72,41,50,80,89,72,35,36,62,68,31,66,69,50,53,52,50,54,50,52,51,47,52,50,43,35,51,8,22,47,44,76,87,68,81,75,70,84,124

Secondary structure (DSSP, 8-state):
--HHHHHHHHHHHHTS-SEE---TTSTTTT-SS-SS--SPPEEPPTTHHHHHHHHHHHHHHHTT--GGG-GGG-HHHHHHHHHHHHHHHHHH----------/--HHHHHHHHHHHHTS-SEE---TTSTTTT-SS-SS--SPPEEPPTTHHHHHHHHHHHHHHHTT--GGG-GGG-HHHHHHHHHHHHHHHHHH----------

Organism: NCBI:txid97028